Protein AF-A0A7R8CSS7-F1 (afdb_monomer)

Sequence (364 aa):
MDMNSLILLIFLCVLSGGEASLYGLFFGNIMSKLTLESSVNPKCGNQCRDKSVNFVDIGERSSNRRWLWDVTHLPAFYSIFTSEPNTNAHVDWPNFISQPNPKSLSYGSEDPLWTSSVIFESLVEFNDTNDDMKLNYSKCGMDESYCRTYSLYNCTWDRELLVNTTTHLTIQFINITVSAFIDDGYGYWLPHLAHSLSFSILMLVDSSSSEGSFSRRQTESLNDEHTPGIFETNELIFSGMNKTDSTRVFMSKGIAVTAMHKYFNLTSLYAIYGNRIDQFLARRYLVSFGAPNDGFYNKTQYNAWTFNLGHGEPIDGNLSRNVIIASTFLGIIVVISIMVSSSFCLYKRWKNRNTEPHFSYGQI

Mean predicted aligned error: 14.66 Å

Organism: Lepeophtheirus salmonis (NCBI:txid72036)

Nearest PDB structures (foldseek):
  8r8q-assembly1_B  TM=6.489E-01  e=5.501E-08  Mus musculus
  6nyq-assembly1_C  TM=6.107E-01  e=8.098E-08  Mus musculus
  4ui9-assembly1_A  TM=1.213E-01  e=9.850E+00  Homo sapiens

InterPro domains:
  IPR029382 Glycosylated lysosomal membrane protein [PF15065] (66-197)
  IPR029382 Glycosylated lysosomal membrane protein [PF15065] (244-350)
  IPR029382 Glycosylated lysosomal membrane protein [PTHR31981] (25-196)

Foldseek 3Di:
DDDDDDDPDDPPPPCPDDCPDPCVVPDVDPPVPWFKDKDFPPPCPPVCVPALWTWMWIFTAQAQWIWIFGLLFWGKIKTFGAPGHPQTKQALSVCQNVFQAAQRIDRPPDFTPDMDMDTDFWDKDADPPPLPQDDDPVCEPVDVNGMDIGTSRPDRWDKDWPDDDGAKTWMDTPQKIKMAGQDWAFDPDPQRHTDHQWMKIKGKFAPPPDPDDDDDDDDDDPPHPRGGPDPDDPDPDPDDDDDDDDFDKDKDDWDWDAQVLVRCSNDVVCSHQPSCCNVDTDTDIDIGTDGRPPCPCVVRSIDMDMDMDHDDDPDPPDDDPVVVVVVVVVVVVVVVVVVVVVVVVVVVVVVVVVPPDPPDDDDD

Secondary structure (DSSP, 8-state):
---------------------GGGGTS--------EEEEESTT-GGGGTTS---EEEEEETTSSEEEEEE-SSS-EEEEEE-SSTT---EE-THHHHSS--TTSEESSSSPPSEEEEEE--EEEEE--TTSS----TTTTTT-TTTEEEEEGGG----EEEEEE-SSEEEEEETTEEEEEE-SSEE-SSTT--EESSEEEEEEEEE---S-----------S--SS-TT--------SS------SS-EEEPPPEEPP-HHHHSTTSHHHHHHGGGGGGS--EE--EEE--TT--HHHHH-EEEEEEEEESSS-------HHHHHHHHHHHHHHHHHHHHHHHHHHHHHHHHHTTS--------

pLDDT: mean 71.33, std 20.88, range [22.41, 95.88]

Radius of gyration: 30.33 Å; Cα contacts (8 Å, |Δi|>4): 538; chains: 1; bounding box: 49×125×50 Å

Solvent-accessible surface area (backbone atoms only — not comparable to full-atom values): 22392 Å² total; per-residue (Å²): 139,84,89,86,79,85,78,86,81,80,80,86,75,82,82,75,86,74,93,81,59,78,55,70,81,75,50,76,73,81,68,73,77,71,32,56,47,77,39,70,52,68,89,45,67,77,80,44,70,90,46,61,67,39,39,38,44,34,34,38,63,85,30,36,51,33,39,40,42,34,37,53,28,36,43,33,40,30,49,38,30,40,78,52,61,66,60,60,82,45,64,42,54,85,42,35,75,81,55,29,35,62,61,21,29,40,44,66,95,54,75,54,76,42,75,49,74,54,72,49,64,59,53,75,51,66,64,66,86,78,55,72,73,72,85,58,70,92,46,48,85,78,34,75,86,48,20,46,74,48,64,35,53,80,48,82,49,57,77,47,81,79,42,84,50,53,48,39,39,28,39,33,35,73,56,35,37,38,34,42,36,62,51,78,51,58,42,96,55,80,73,26,53,75,42,51,53,23,32,40,41,37,42,48,47,71,72,72,91,58,99,68,81,85,80,87,81,88,84,89,58,98,59,64,92,71,44,63,88,66,90,74,82,88,70,91,66,97,72,89,87,83,88,91,82,75,82,40,74,46,70,51,82,64,41,75,57,75,64,39,49,79,80,39,41,62,28,72,68,18,7,50,53,23,72,58,47,54,78,53,95,45,63,52,65,53,78,37,78,55,54,72,86,61,60,53,50,82,75,66,44,48,49,74,51,64,52,75,53,69,66,81,78,80,82,75,89,63,76,54,70,66,56,52,50,50,51,51,54,52,50,52,53,52,54,50,54,50,52,52,50,54,50,50,53,50,50,53,53,53,50,51,67,74,64,62,76,84,82,76,83,76,86,135

Structure (mmCIF, N/CA/C/O backbone):
data_AF-A0A7R8CSS7-F1
#
_entry.id   AF-A0A7R8CSS7-F1
#
loop_
_atom_site.group_PDB
_atom_site.id
_atom_site.type_symbol
_atom_site.label_atom_id
_atom_site.label_alt_id
_atom_site.label_comp_id
_atom_site.label_asym_id
_atom_site.label_entity_id
_atom_site.label_seq_id
_atom_site.pdbx_PDB_ins_code
_atom_site.Cartn_x
_atom_site.Cartn_y
_atom_site.Cartn_z
_atom_site.occupancy
_atom_site.B_iso_or_equiv
_atom_site.auth_seq_id
_atom_site.auth_comp_id
_atom_site.auth_asym_id
_atom_site.auth_atom_id
_atom_site.pdbx_PDB_model_num
ATOM 1 N N . MET A 1 1 ? -22.828 79.516 -0.728 1.00 42.53 1 MET A N 1
ATOM 2 C CA . MET A 1 1 ? -22.856 78.095 -1.117 1.00 42.53 1 MET A CA 1
ATOM 3 C C . MET A 1 1 ? -21.573 77.825 -1.866 1.00 42.53 1 MET A C 1
ATOM 5 O O . MET A 1 1 ? -21.357 78.509 -2.848 1.00 42.53 1 MET A O 1
ATOM 9 N N . ASP A 1 2 ? -20.736 76.923 -1.362 1.00 33.94 2 ASP A N 1
ATOM 10 C CA . ASP A 1 2 ? -19.951 75.988 -2.176 1.00 33.94 2 ASP A CA 1
ATOM 11 C C . ASP A 1 2 ? -19.367 74.932 -1.233 1.00 33.94 2 ASP A C 1
ATOM 13 O O . ASP A 1 2 ? -18.808 75.251 -0.184 1.00 33.94 2 ASP A O 1
ATOM 17 N N . MET A 1 3 ? -19.612 73.661 -1.548 1.00 38.97 3 MET A N 1
ATOM 18 C CA . MET A 1 3 ? -19.489 72.548 -0.608 1.00 38.97 3 MET A CA 1
ATOM 19 C C . MET A 1 3 ? -18.330 71.639 -1.021 1.00 38.97 3 MET A C 1
ATOM 21 O O . MET A 1 3 ? -18.504 70.744 -1.841 1.00 38.97 3 MET A O 1
ATOM 25 N N . ASN A 1 4 ? -17.153 71.847 -0.428 1.00 36.62 4 ASN A N 1
ATOM 26 C CA . ASN A 1 4 ? -15.946 71.061 -0.712 1.00 36.62 4 ASN A CA 1
ATOM 27 C C . ASN A 1 4 ? -15.572 70.127 0.453 1.00 36.62 4 ASN A C 1
ATOM 29 O O . ASN A 1 4 ? -14.481 70.208 1.017 1.00 36.62 4 ASN A O 1
ATOM 33 N N . SER A 1 5 ? -16.481 69.215 0.805 1.00 36.91 5 SER A N 1
ATOM 34 C CA . SER A 1 5 ? -16.164 68.063 1.657 1.00 36.91 5 SER A CA 1
ATOM 35 C C . SER A 1 5 ? -15.541 66.948 0.817 1.00 36.91 5 SER A C 1
ATOM 37 O O . SER A 1 5 ? -16.219 66.355 -0.018 1.00 36.91 5 SER A O 1
ATOM 39 N N . LEU A 1 6 ? -14.276 66.608 1.074 1.00 33.16 6 LEU A N 1
ATOM 40 C CA . LEU A 1 6 ? -13.668 65.387 0.542 1.00 33.16 6 LEU A CA 1
ATOM 41 C C . LEU A 1 6 ? -13.849 64.247 1.556 1.00 33.16 6 LEU A C 1
ATOM 43 O O . LEU A 1 6 ? -13.017 64.054 2.441 1.00 33.16 6 LEU A O 1
ATOM 47 N N . ILE A 1 7 ? -14.953 63.506 1.444 1.00 39.94 7 ILE A N 1
ATOM 48 C CA . ILE A 1 7 ? -15.183 62.291 2.237 1.00 39.94 7 ILE A CA 1
ATOM 49 C C . ILE A 1 7 ? -14.433 61.136 1.567 1.00 39.94 7 ILE A C 1
ATOM 51 O O . ILE A 1 7 ? -14.833 60.661 0.506 1.00 39.94 7 ILE A O 1
ATOM 55 N N . LEU A 1 8 ? -13.348 60.672 2.191 1.00 34.06 8 LEU A N 1
ATOM 56 C CA . LEU A 1 8 ? -12.623 59.484 1.742 1.00 34.06 8 LEU A CA 1
ATOM 57 C C . LEU A 1 8 ? -13.307 58.217 2.283 1.00 34.06 8 LEU A C 1
ATOM 59 O O . LEU A 1 8 ? -12.936 57.686 3.328 1.00 34.06 8 LEU A O 1
ATOM 63 N N . LEU A 1 9 ? -14.324 57.742 1.565 1.00 32.56 9 LEU A N 1
ATOM 64 C CA . LEU A 1 9 ? -14.977 56.457 1.823 1.00 32.56 9 LEU A CA 1
ATOM 65 C C . LEU A 1 9 ? -14.091 55.307 1.318 1.00 32.56 9 LEU A C 1
ATOM 67 O O . LEU A 1 9 ? -14.138 54.938 0.146 1.00 32.56 9 LEU A O 1
ATOM 71 N N . ILE A 1 10 ? -13.280 54.731 2.208 1.00 38.28 10 ILE A N 1
ATOM 72 C CA . ILE A 1 10 ? -12.548 53.490 1.926 1.00 38.28 10 ILE A CA 1
ATOM 73 C C . ILE A 1 10 ? -13.489 52.313 2.192 1.00 38.28 10 ILE A C 1
ATOM 75 O O . ILE A 1 10 ? -13.617 51.844 3.323 1.00 38.28 10 ILE A O 1
ATOM 79 N N . PHE A 1 11 ? -14.133 51.812 1.138 1.00 34.84 11 PHE A N 1
ATOM 80 C CA . PHE A 1 11 ? -14.733 50.479 1.161 1.00 34.84 11 PHE A CA 1
ATOM 81 C C . PHE A 1 11 ? -13.614 49.429 1.162 1.00 34.84 11 PHE A C 1
ATOM 83 O O . PHE A 1 11 ? -13.161 48.985 0.109 1.00 34.84 11 PHE A O 1
ATOM 90 N N . LEU A 1 12 ? -13.191 48.985 2.348 1.00 36.88 12 LEU A N 1
ATOM 91 C CA . LEU A 1 12 ? -12.500 47.701 2.493 1.00 36.88 12 LEU A CA 1
ATOM 92 C C . LEU A 1 12 ? -13.533 46.571 2.409 1.00 36.88 12 LEU A C 1
ATOM 94 O O . LEU A 1 12 ? -13.888 45.939 3.399 1.00 36.88 12 LEU A O 1
ATOM 98 N N . CYS A 1 13 ? -14.035 46.343 1.197 1.00 32.41 13 CYS A N 1
ATOM 99 C CA . CYS A 1 13 ? -14.818 45.165 0.863 1.00 32.41 13 CYS A CA 1
ATOM 100 C C . CYS A 1 13 ? -13.966 44.244 -0.014 1.00 32.41 13 CYS A C 1
ATOM 102 O O . CYS A 1 13 ? -14.076 44.246 -1.237 1.00 32.41 13 CYS A O 1
ATOM 104 N N . VAL A 1 14 ? -13.104 43.455 0.632 1.00 36.41 14 VAL A N 1
ATOM 105 C CA . VAL A 1 14 ? -12.598 42.208 0.047 1.00 36.41 14 VAL A CA 1
ATOM 106 C C . VAL A 1 14 ? -13.405 41.075 0.667 1.00 36.41 14 VAL A C 1
ATOM 108 O O . VAL A 1 14 ? -12.972 40.397 1.592 1.00 36.41 14 VAL A O 1
ATOM 111 N N . LEU A 1 15 ? -14.628 40.913 0.162 1.00 37.94 15 LEU A N 1
ATOM 112 C CA . LEU A 1 15 ? -15.356 39.655 0.265 1.00 37.94 15 LEU A CA 1
ATOM 113 C C . LEU A 1 15 ? -14.881 38.747 -0.878 1.00 37.94 15 LEU A C 1
ATOM 115 O O . LEU A 1 15 ? -15.516 38.674 -1.926 1.00 37.94 15 LEU A O 1
ATOM 119 N N . SER A 1 16 ? -13.761 38.054 -0.677 1.00 35.91 16 SER A N 1
ATOM 120 C CA . SER A 1 16 ? -13.520 36.770 -1.343 1.00 35.91 16 SER A CA 1
ATOM 121 C C . SER A 1 16 ? -14.012 35.685 -0.388 1.00 35.91 16 SER A C 1
ATOM 123 O O . SER A 1 16 ? -13.469 35.546 0.706 1.00 35.91 16 SER A O 1
ATOM 125 N N . GLY A 1 17 ? -15.106 35.015 -0.755 1.00 32.28 17 GLY A N 1
ATOM 126 C CA . GLY A 1 17 ? -15.894 34.188 0.161 1.00 32.28 17 GLY A CA 1
ATOM 127 C C . GLY A 1 17 ? -15.158 32.975 0.740 1.00 32.28 17 GLY A C 1
ATOM 128 O O . GLY A 1 17 ? -14.264 32.414 0.115 1.00 32.28 17 GLY A O 1
ATOM 129 N N . GLY A 1 18 ? -15.597 32.570 1.932 1.00 29.56 18 GLY A N 1
ATOM 130 C CA . GLY A 1 18 ? -15.067 31.446 2.704 1.00 29.56 18 GLY A CA 1
ATOM 131 C C . GLY A 1 18 ? -15.130 31.776 4.194 1.00 29.56 18 GLY A C 1
ATOM 132 O O . GLY A 1 18 ? -14.422 32.666 4.657 1.00 29.56 18 GLY A O 1
ATOM 133 N N . GLU A 1 19 ? -15.997 31.099 4.952 1.00 35.31 19 GLU A N 1
ATOM 134 C CA . GLU A 1 19 ? -16.213 31.363 6.385 1.00 35.31 19 GLU A CA 1
ATOM 135 C C . GLU A 1 19 ? -15.057 30.857 7.276 1.00 35.31 19 GLU A C 1
ATOM 137 O O . GLU A 1 19 ? -15.230 30.006 8.146 1.00 35.31 19 GLU A O 1
ATOM 142 N N . ALA A 1 20 ? -13.858 31.418 7.116 1.00 34.91 20 ALA A N 1
ATOM 143 C CA . ALA A 1 20 ? -12.742 31.234 8.047 1.00 34.91 20 ALA A CA 1
ATOM 144 C C . ALA A 1 20 ? -12.854 32.247 9.202 1.00 34.91 20 ALA A C 1
ATOM 146 O O . ALA A 1 20 ? -12.135 33.244 9.278 1.00 34.91 20 ALA A O 1
ATOM 147 N N . SER A 1 21 ? -13.845 32.032 10.067 1.00 39.62 21 SER A N 1
ATOM 148 C CA . SER A 1 21 ? -14.226 32.992 11.107 1.00 39.62 21 SER A CA 1
ATOM 149 C C . SER A 1 21 ? -13.163 33.179 12.207 1.00 39.62 21 SER A C 1
ATOM 151 O O . SER A 1 21 ? -12.428 32.257 12.567 1.00 39.62 21 SER A O 1
ATOM 153 N N . LEU A 1 22 ? -13.139 34.372 12.825 1.00 37.59 22 LEU A N 1
ATOM 154 C C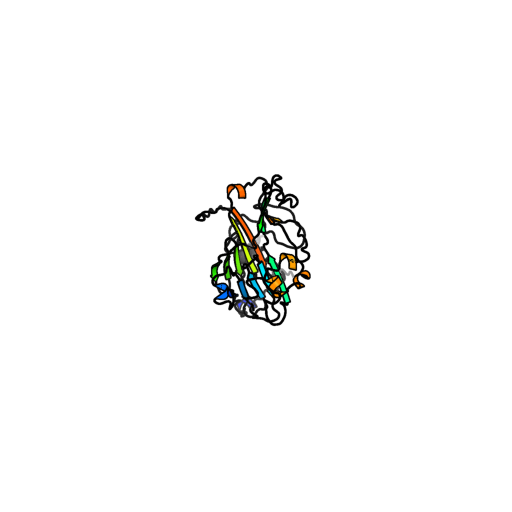A . LEU A 1 22 ? -12.244 34.723 13.947 1.00 37.59 22 LEU A CA 1
ATOM 155 C C . LEU A 1 22 ? -12.368 33.799 15.181 1.00 37.59 22 LEU A C 1
ATOM 157 O O . LEU A 1 22 ? -11.531 33.867 16.082 1.00 37.59 22 LEU A O 1
ATOM 161 N N . TYR A 1 23 ? -13.395 32.945 15.241 1.00 42.53 23 TYR A N 1
ATOM 162 C CA . TYR A 1 23 ? -13.654 32.033 16.357 1.00 42.53 23 TYR A CA 1
ATOM 163 C C . TYR A 1 23 ? -12.485 31.075 16.621 1.00 42.53 23 TYR A C 1
ATOM 165 O O . TYR A 1 23 ? -12.196 30.795 17.784 1.00 42.53 23 TYR A O 1
ATOM 173 N N . GLY A 1 24 ? -11.759 30.651 15.577 1.00 40.06 24 GLY A N 1
ATOM 174 C CA . GLY A 1 24 ? -10.622 29.728 15.702 1.00 40.06 24 GLY A CA 1
ATOM 175 C C . GLY A 1 24 ? -9.413 30.268 16.482 1.00 40.06 24 GLY A C 1
ATOM 176 O O . GLY A 1 24 ? -8.536 29.489 16.838 1.00 40.06 24 GLY A O 1
ATOM 177 N N . LEU A 1 25 ? -9.357 31.577 16.768 1.00 44.72 25 LEU A N 1
ATOM 178 C CA . LEU A 1 25 ? -8.290 32.196 17.571 1.00 44.72 25 LEU A CA 1
ATOM 179 C C . LEU A 1 25 ? -8.615 32.301 19.071 1.00 44.72 25 LEU A C 1
ATOM 181 O O . LEU A 1 25 ? -7.700 32.509 19.864 1.00 44.72 25 LEU A O 1
ATOM 185 N N . PHE A 1 26 ? -9.885 32.167 19.469 1.00 37.59 26 PHE A N 1
ATOM 186 C CA . PHE A 1 26 ? -10.323 32.354 20.864 1.00 37.59 26 PHE A CA 1
ATOM 187 C C . PHE A 1 26 ? -11.034 31.144 21.460 1.00 37.59 26 PHE A C 1
ATOM 189 O O . PHE A 1 26 ? -10.892 30.882 22.653 1.00 37.59 26 PHE A O 1
ATOM 196 N N . PHE A 1 27 ? -11.751 30.375 20.644 1.00 39.94 27 PHE A N 1
ATOM 197 C CA . PHE A 1 27 ? -12.234 29.061 21.028 1.00 39.94 27 PHE A CA 1
ATOM 198 C C . PHE A 1 27 ? -11.353 28.034 20.343 1.00 39.94 27 PHE A C 1
ATOM 200 O O . PHE A 1 27 ? -11.520 27.731 19.162 1.00 39.94 27 PHE A O 1
ATOM 207 N N . GLY A 1 28 ? -10.402 27.499 21.109 1.00 36.94 28 GLY A N 1
ATOM 208 C CA . GLY A 1 28 ? -9.725 26.275 20.725 1.00 36.94 28 GLY A CA 1
ATOM 209 C C . GLY A 1 28 ? -10.781 25.190 20.573 1.00 36.94 28 GLY A C 1
ATOM 210 O O . GLY A 1 28 ? -11.241 24.636 21.572 1.00 36.94 28 GLY A O 1
ATOM 211 N N . ASN A 1 29 ? -11.169 24.903 19.328 1.00 36.53 29 ASN A N 1
ATOM 212 C CA . ASN A 1 29 ? -11.850 23.662 19.013 1.00 36.53 29 ASN A CA 1
ATOM 213 C C . ASN A 1 29 ? -11.001 22.556 19.625 1.00 36.53 29 ASN A C 1
ATOM 215 O O . ASN A 1 29 ? -9.818 22.423 19.296 1.00 36.53 29 ASN A O 1
ATOM 219 N N . ILE A 1 30 ? -11.602 21.774 20.519 1.00 43.09 30 ILE A N 1
ATOM 220 C CA . ILE A 1 30 ? -11.008 20.527 20.977 1.00 43.09 30 ILE A CA 1
ATOM 221 C C . ILE A 1 30 ? -11.113 19.577 19.783 1.00 43.09 30 ILE A C 1
ATOM 223 O O . ILE A 1 30 ? -12.000 18.729 19.720 1.00 43.09 30 ILE A O 1
ATOM 227 N N . MET A 1 31 ? -10.215 19.755 18.807 1.00 42.09 31 MET A N 1
ATOM 228 C CA . MET A 1 31 ? -9.827 18.689 17.901 1.00 42.09 31 MET A CA 1
ATOM 229 C C . MET A 1 31 ? -9.410 17.551 18.818 1.00 42.09 31 MET A C 1
ATOM 231 O O . MET A 1 31 ? -8.376 17.626 19.486 1.00 42.09 31 MET A O 1
ATOM 235 N N . SER A 1 32 ? -10.259 16.530 18.907 1.00 49.88 32 SER A N 1
ATOM 236 C CA . SER A 1 32 ? -9.901 15.269 19.534 1.00 49.88 32 SER A CA 1
ATOM 237 C C . SER A 1 32 ? -8.596 14.835 18.890 1.00 49.88 32 SER A C 1
ATOM 239 O O . SER A 1 32 ? -8.578 14.605 17.681 1.00 49.88 32 SER A O 1
ATOM 241 N N . LYS A 1 33 ? -7.506 14.822 19.667 1.00 59.91 33 LYS A N 1
ATOM 242 C CA . LYS A 1 33 ? -6.164 14.583 19.137 1.00 59.91 33 LYS A CA 1
ATOM 243 C C . LYS A 1 33 ? -6.170 13.244 18.406 1.00 59.91 33 LYS A C 1
ATOM 245 O O . LYS A 1 33 ? -6.208 12.194 19.053 1.00 59.91 33 LYS A O 1
ATOM 250 N N . LEU A 1 34 ? -6.169 13.310 17.074 1.00 72.94 34 LEU A N 1
ATOM 251 C CA . LEU A 1 34 ? -6.164 12.140 16.211 1.00 72.94 34 LEU A CA 1
ATOM 252 C C . LEU A 1 34 ? -4.988 11.264 16.651 1.00 72.94 34 LEU A C 1
ATOM 254 O O . LEU A 1 34 ? -3.894 11.766 16.924 1.00 72.94 34 LEU A O 1
ATOM 258 N N . THR A 1 35 ? -5.254 9.975 16.835 1.00 84.38 35 THR A N 1
ATOM 259 C CA . THR A 1 35 ? -4.285 9.032 17.393 1.00 84.38 35 THR A CA 1
ATOM 260 C C . THR A 1 35 ? -4.354 7.731 16.609 1.00 84.38 35 THR A C 1
ATOM 262 O O . THR A 1 35 ? -5.427 7.136 16.509 1.00 84.38 35 THR A O 1
ATOM 265 N N . LEU A 1 36 ? -3.218 7.293 16.073 1.00 88.38 36 LEU A N 1
ATOM 266 C CA . LEU A 1 36 ? -3.041 5.966 15.501 1.00 88.38 36 LEU A CA 1
ATOM 267 C C . LEU A 1 36 ? -2.908 4.921 16.606 1.00 88.38 36 LEU A C 1
ATOM 269 O O . LEU A 1 36 ? -2.178 5.101 17.582 1.00 88.38 36 LEU A O 1
ATOM 273 N N . GLU A 1 37 ? -3.578 3.795 16.405 1.00 90.62 37 GLU A N 1
ATOM 274 C CA . GLU A 1 37 ? -3.411 2.571 17.174 1.00 90.62 37 GLU A CA 1
ATOM 275 C C . GLU A 1 37 ? -3.014 1.456 16.207 1.00 90.62 37 GLU A C 1
ATOM 277 O O . GLU A 1 37 ? -3.717 1.195 15.236 1.00 90.62 37 GLU A O 1
ATOM 282 N N . SER A 1 38 ? -1.885 0.792 16.450 1.00 91.69 38 SER A N 1
ATOM 283 C CA . SER A 1 38 ? -1.377 -0.267 15.570 1.00 91.69 38 SER A CA 1
ATOM 284 C C . SER A 1 38 ? -1.219 -1.591 16.306 1.00 91.69 38 SER A C 1
ATOM 286 O O . SER A 1 38 ? -0.731 -1.620 17.439 1.00 91.69 38 SER A O 1
ATOM 288 N N . SER A 1 39 ? -1.545 -2.697 15.642 1.00 91.69 39 SER A N 1
ATOM 289 C CA . SER A 1 39 ? -1.336 -4.052 16.143 1.00 91.69 39 SER A CA 1
ATOM 290 C C . SER A 1 39 ? -0.635 -4.918 15.101 1.00 91.69 39 SER A C 1
ATOM 292 O O . SER A 1 39 ? -1.141 -5.129 14.000 1.00 91.69 39 SER A O 1
ATOM 294 N N . VAL A 1 40 ? 0.538 -5.436 15.466 1.00 91.19 40 VAL A N 1
ATOM 295 C CA . VAL A 1 40 ? 1.333 -6.348 14.635 1.00 91.19 40 VAL A CA 1
ATOM 296 C C . VAL A 1 40 ? 0.999 -7.787 15.027 1.00 91.19 40 VAL A C 1
ATOM 298 O O . VAL A 1 40 ? 1.094 -8.139 16.203 1.00 91.19 40 VAL A O 1
ATOM 301 N N . ASN A 1 41 ? 0.618 -8.615 14.051 1.00 91.44 41 ASN A N 1
ATOM 302 C CA . ASN A 1 41 ? 0.216 -10.018 14.218 1.00 91.44 41 ASN A CA 1
ATOM 303 C C . ASN A 1 41 ? -0.748 -10.229 15.423 1.00 91.44 41 ASN A C 1
ATOM 305 O O . ASN A 1 41 ? -0.458 -11.033 16.322 1.00 91.44 41 ASN A O 1
ATOM 309 N N . PRO A 1 42 ? -1.881 -9.488 15.489 1.00 91.19 42 PRO A N 1
ATOM 310 C CA . PRO A 1 42 ? -2.745 -9.391 16.667 1.00 91.19 42 PRO A CA 1
ATOM 311 C C . PRO A 1 42 ? -3.160 -10.756 17.228 1.00 91.19 42 PRO A C 1
ATOM 313 O O . PRO A 1 42 ? -3.875 -11.527 16.594 1.00 91.19 42 PRO A O 1
ATOM 316 N N . LYS A 1 43 ? -2.748 -11.036 18.472 1.00 89.50 43 LYS A N 1
ATOM 317 C CA . LYS A 1 43 ? -3.056 -12.273 19.221 1.00 89.50 43 LYS A CA 1
ATOM 318 C C . LYS A 1 43 ? -2.526 -13.582 18.596 1.00 89.50 43 LYS A C 1
ATOM 320 O O . LYS A 1 43 ? -2.930 -14.649 19.047 1.00 89.50 43 LYS A O 1
ATOM 325 N N . CYS A 1 44 ? -1.595 -13.540 17.637 1.00 89.12 44 CYS A N 1
ATOM 326 C CA . CYS A 1 44 ? -1.058 -14.760 17.009 1.00 89.12 44 CYS A CA 1
ATOM 327 C C . CYS A 1 44 ? -0.231 -15.646 17.966 1.00 89.12 44 CYS A C 1
ATOM 329 O O . CYS A 1 44 ? -0.201 -16.875 17.850 1.00 89.12 44 CYS A O 1
ATOM 331 N N . GLY A 1 45 ? 0.453 -15.027 18.935 1.00 85.31 45 GLY A N 1
ATOM 332 C CA . GLY A 1 45 ? 1.308 -15.735 19.889 1.00 85.31 45 GLY A CA 1
ATOM 333 C C . GLY A 1 45 ? 2.403 -16.554 19.195 1.00 85.31 45 GLY A C 1
ATOM 334 O O . GLY A 1 45 ? 3.002 -16.114 18.216 1.00 85.31 45 GLY A O 1
ATOM 335 N N . ASN A 1 46 ? 2.653 -17.770 19.688 1.00 84.00 46 ASN A N 1
ATOM 336 C CA . ASN A 1 46 ? 3.714 -18.635 19.159 1.00 84.00 46 ASN A CA 1
ATOM 337 C C . ASN A 1 46 ? 3.474 -19.109 17.709 1.00 84.00 46 ASN A C 1
ATOM 339 O O . ASN A 1 46 ? 4.421 -19.542 17.065 1.00 84.00 46 ASN A O 1
ATOM 343 N N . GLN A 1 47 ? 2.251 -19.020 17.169 1.00 82.00 47 GLN A N 1
ATOM 344 C CA . GLN A 1 47 ? 1.933 -19.538 15.826 1.00 82.00 47 GLN A CA 1
ATOM 345 C C . GLN A 1 47 ? 2.609 -18.750 14.688 1.00 82.00 47 GLN A C 1
ATOM 347 O O . GLN A 1 47 ? 2.809 -19.295 13.602 1.00 82.00 47 GLN A O 1
ATOM 352 N N . CYS A 1 48 ? 2.985 -17.494 14.953 1.00 82.50 48 CYS A N 1
ATOM 353 C CA . CYS A 1 48 ? 3.720 -16.620 14.036 1.00 82.50 48 CYS A CA 1
ATOM 354 C C . CYS A 1 48 ? 5.228 -16.554 14.336 1.00 82.50 48 CYS A C 1
ATOM 356 O O . CYS A 1 48 ? 5.924 -15.770 13.703 1.00 82.50 48 CYS A O 1
ATOM 358 N N . ARG A 1 49 ? 5.743 -17.300 15.326 1.00 74.06 49 ARG A N 1
ATOM 359 C CA . ARG A 1 49 ? 7.117 -17.102 15.826 1.00 74.06 49 ARG A CA 1
ATOM 360 C C . ARG A 1 49 ? 8.193 -17.575 14.847 1.00 74.06 49 ARG A C 1
ATOM 362 O O . ARG A 1 49 ? 9.224 -16.927 14.737 1.00 74.06 49 ARG A O 1
ATOM 369 N N . ASP A 1 50 ? 7.891 -18.650 14.122 1.00 64.69 50 ASP A N 1
ATOM 370 C CA . ASP A 1 50 ? 8.796 -19.327 13.185 1.00 64.69 50 ASP A CA 1
ATOM 371 C C . ASP A 1 50 ? 8.258 -19.274 11.738 1.00 64.69 50 ASP A C 1
ATOM 373 O O . ASP A 1 50 ? 8.498 -20.169 10.928 1.00 64.69 50 ASP A O 1
ATOM 377 N N . LYS A 1 51 ? 7.445 -18.257 11.420 1.00 71.00 51 LYS A N 1
ATOM 378 C CA . LYS A 1 51 ? 6.803 -18.071 10.110 1.00 71.00 51 LYS A CA 1
ATOM 379 C C . LYS A 1 51 ? 6.922 -16.618 9.660 1.00 71.00 51 LYS A C 1
ATOM 381 O O . LYS A 1 51 ? 6.806 -15.715 10.483 1.00 71.00 51 LYS A O 1
ATOM 386 N N . SER A 1 52 ? 7.050 -16.391 8.353 1.00 76.25 52 SER A N 1
ATOM 387 C CA . SER A 1 52 ? 7.143 -15.069 7.709 1.00 76.25 52 SER A CA 1
ATOM 388 C C . SER A 1 52 ? 5.806 -14.301 7.683 1.00 76.25 52 SER A C 1
ATOM 390 O O . SER A 1 52 ? 5.372 -13.812 6.642 1.00 76.25 52 SER A O 1
ATOM 392 N N . VAL A 1 53 ? 5.119 -14.224 8.828 1.00 86.88 53 VAL A N 1
ATOM 393 C CA . VAL A 1 53 ? 3.813 -13.565 8.969 1.00 86.88 53 VAL A CA 1
ATOM 394 C C . VAL A 1 53 ? 4.004 -12.085 9.262 1.00 86.88 53 VAL A C 1
ATOM 396 O O . VAL A 1 53 ? 4.595 -11.692 10.277 1.00 86.88 53 VAL A O 1
ATOM 399 N N . ASN A 1 54 ? 3.461 -11.265 8.371 1.00 89.50 54 ASN A N 1
ATOM 400 C CA . ASN A 1 54 ? 3.671 -9.830 8.346 1.00 89.50 54 ASN A CA 1
ATOM 401 C C . ASN A 1 54 ? 2.343 -9.120 8.139 1.00 89.50 54 ASN A C 1
ATOM 403 O O . ASN A 1 54 ? 2.024 -8.677 7.040 1.00 89.50 54 ASN A O 1
ATOM 407 N N . PHE A 1 55 ? 1.587 -9.031 9.227 1.00 92.81 55 PHE A N 1
ATOM 408 C CA . PHE A 1 55 ? 0.259 -8.446 9.268 1.00 92.81 55 PHE A CA 1
ATOM 409 C C . PHE A 1 55 ? 0.251 -7.280 10.259 1.00 92.81 55 PHE A C 1
ATOM 411 O O . PHE A 1 55 ? 0.605 -7.446 11.432 1.00 92.81 55 PHE A O 1
ATOM 418 N N . VAL A 1 56 ? -0.165 -6.102 9.803 1.00 94.12 56 VAL A N 1
ATOM 419 C CA . VAL A 1 56 ? -0.246 -4.880 10.611 1.00 94.12 56 VAL A CA 1
ATOM 420 C C . VAL A 1 56 ? -1.620 -4.248 10.417 1.00 94.12 56 VAL A C 1
ATOM 422 O O . VAL A 1 56 ? -1.906 -3.685 9.363 1.00 94.12 56 VAL A O 1
ATOM 425 N N . ASP A 1 57 ? -2.466 -4.337 11.442 1.00 94.50 57 ASP A N 1
ATOM 426 C CA . ASP A 1 57 ? -3.753 -3.637 11.504 1.00 94.50 57 ASP A CA 1
ATOM 427 C C . ASP A 1 57 ? -3.548 -2.286 12.194 1.00 94.50 57 ASP A C 1
ATOM 429 O O . ASP A 1 57 ? -2.980 -2.218 13.287 1.00 94.50 57 ASP A O 1
ATOM 433 N N . ILE A 1 58 ? -3.984 -1.213 11.546 1.00 92.69 58 ILE A N 1
ATOM 434 C CA . ILE A 1 58 ? -3.782 0.173 11.965 1.00 92.69 58 ILE A CA 1
ATOM 435 C C . ILE A 1 58 ? -5.158 0.833 12.003 1.00 92.69 58 ILE A C 1
ATOM 437 O O . ILE A 1 58 ? -5.851 0.876 10.993 1.00 92.69 58 ILE A O 1
ATOM 441 N N . GLY A 1 59 ? -5.569 1.354 13.150 1.00 90.44 59 GLY A N 1
ATOM 442 C CA . GLY A 1 59 ? -6.822 2.083 13.318 1.00 90.44 59 GLY A CA 1
ATOM 443 C C . GLY A 1 59 ? -6.584 3.530 13.719 1.00 90.44 59 GLY A C 1
ATOM 444 O O . GLY A 1 59 ? -5.639 3.846 14.440 1.00 90.44 59 GLY A O 1
ATOM 445 N N . GLU A 1 60 ? -7.479 4.412 13.296 1.00 88.81 60 GLU A N 1
ATOM 446 C CA . GLU A 1 60 ? -7.626 5.727 13.909 1.00 88.81 60 GLU A CA 1
ATOM 447 C C . GLU A 1 60 ? -8.549 5.607 15.135 1.00 88.81 60 GLU A C 1
ATOM 449 O O . GLU A 1 60 ? -9.668 5.090 15.058 1.00 88.81 60 GLU A O 1
ATOM 454 N N . ARG A 1 61 ? -8.085 6.083 16.291 1.00 86.88 61 ARG A N 1
ATOM 455 C CA . ARG A 1 61 ? -8.831 6.015 17.552 1.00 86.88 61 ARG A CA 1
ATOM 456 C C . ARG A 1 61 ? -10.141 6.806 17.476 1.00 86.88 61 ARG A C 1
ATOM 458 O O . ARG A 1 61 ? -10.162 7.949 17.031 1.00 86.88 61 ARG A O 1
ATOM 465 N N . SER A 1 62 ? -11.222 6.214 17.982 1.00 86.31 62 SER A N 1
ATOM 466 C CA . SER A 1 62 ? -12.597 6.741 17.935 1.00 86.31 62 SER A CA 1
ATOM 467 C C . SER A 1 62 ? -13.182 6.912 16.526 1.00 86.31 62 SER A C 1
ATOM 469 O O . SER A 1 62 ? -14.226 7.541 16.374 1.00 86.31 62 SER A O 1
ATOM 471 N N . SER A 1 63 ? -12.552 6.316 15.514 1.00 87.06 63 SER A N 1
ATOM 472 C CA . SER A 1 63 ? -12.971 6.343 14.113 1.00 87.06 63 SER A CA 1
ATOM 473 C C . SER A 1 63 ? -13.331 4.936 13.628 1.00 87.06 63 SER A C 1
ATOM 475 O O . SER A 1 63 ? -13.061 3.933 14.297 1.00 87.06 63 SER A O 1
ATOM 477 N N . ASN A 1 64 ? -13.962 4.863 12.458 1.00 89.12 64 ASN A N 1
ATOM 478 C CA . ASN A 1 64 ? -14.180 3.628 11.707 1.00 89.12 64 ASN A CA 1
ATOM 479 C C . ASN A 1 64 ? -13.159 3.432 10.569 1.00 89.12 64 ASN A C 1
ATOM 481 O O . ASN A 1 64 ? -13.231 2.442 9.842 1.00 89.12 64 ASN A O 1
ATOM 485 N N . ARG A 1 65 ? -12.209 4.363 10.404 1.00 87.69 65 ARG A N 1
ATOM 486 C CA . ARG A 1 65 ? -11.120 4.263 9.426 1.00 87.69 65 ARG A CA 1
ATOM 487 C C . ARG A 1 65 ? -9.995 3.380 9.942 1.00 87.69 65 ARG A C 1
ATOM 489 O O . ARG A 1 65 ? -9.495 3.563 11.056 1.00 87.69 65 ARG A O 1
ATOM 496 N N . ARG A 1 66 ? -9.573 2.447 9.093 1.00 89.88 66 ARG A N 1
ATOM 497 C CA . ARG A 1 66 ? -8.431 1.566 9.324 1.00 89.88 66 ARG A CA 1
ATOM 498 C C . ARG A 1 66 ? -7.601 1.398 8.067 1.00 89.88 66 ARG A C 1
ATOM 500 O O . ARG A 1 66 ? -8.097 1.583 6.955 1.00 89.88 66 ARG A O 1
ATOM 507 N N . TRP A 1 67 ? -6.363 0.978 8.267 1.00 91.31 67 TRP A N 1
ATOM 508 C CA . TRP A 1 67 ? -5.462 0.475 7.248 1.00 91.31 67 TRP A CA 1
ATOM 509 C C . TRP A 1 67 ? -4.983 -0.913 7.643 1.00 91.31 67 TRP A C 1
ATOM 511 O O . TRP A 1 67 ? -4.713 -1.178 8.813 1.00 91.31 67 TRP A O 1
ATOM 521 N N . LEU A 1 68 ? -4.855 -1.790 6.658 1.00 93.31 68 LEU A N 1
ATOM 522 C CA . LEU A 1 68 ? -4.227 -3.092 6.833 1.00 93.31 68 LEU A CA 1
ATOM 523 C C . LEU A 1 68 ? -3.033 -3.179 5.892 1.00 93.31 68 LEU A C 1
ATOM 525 O O . LEU A 1 68 ? -3.165 -2.918 4.696 1.00 93.31 68 LEU A O 1
ATOM 529 N N . TRP A 1 69 ? -1.875 -3.546 6.429 1.00 93.81 69 TRP A N 1
ATOM 530 C CA . TRP A 1 69 ? -0.691 -3.900 5.655 1.00 93.81 69 TRP A CA 1
ATOM 531 C C . TRP A 1 69 ? -0.411 -5.384 5.873 1.00 93.81 69 TRP A C 1
ATOM 533 O O . TRP A 1 69 ? -0.095 -5.803 6.987 1.00 93.81 69 TRP A O 1
ATOM 543 N N . ASP A 1 70 ? -0.559 -6.176 4.818 1.00 92.62 70 ASP A N 1
ATOM 544 C CA . ASP A 1 70 ? -0.343 -7.619 4.837 1.00 92.62 70 ASP A CA 1
ATOM 545 C C . ASP A 1 70 ? 0.641 -7.988 3.729 1.00 92.62 70 ASP A C 1
ATOM 547 O O . ASP A 1 70 ? 0.342 -7.840 2.547 1.00 92.62 70 ASP A O 1
ATOM 551 N N . VAL A 1 71 ? 1.824 -8.459 4.116 1.00 91.06 71 VAL A N 1
ATOM 552 C CA . VAL A 1 71 ? 2.826 -9.017 3.194 1.00 91.06 71 VAL A CA 1
ATOM 553 C C . VAL A 1 71 ? 3.134 -10.483 3.537 1.00 91.06 71 VAL A C 1
ATOM 555 O O . VAL A 1 71 ? 4.204 -10.997 3.243 1.00 91.06 71 VAL A O 1
ATOM 558 N N . THR A 1 72 ? 2.195 -11.182 4.187 1.00 88.88 72 THR A N 1
ATOM 559 C CA . THR A 1 72 ? 2.345 -12.601 4.577 1.00 88.88 72 THR A CA 1
ATOM 560 C C . THR A 1 72 ? 2.450 -13.537 3.366 1.00 88.88 72 THR A C 1
ATOM 562 O O . THR A 1 72 ? 3.108 -14.574 3.442 1.00 88.88 72 THR A O 1
ATOM 565 N N . HIS A 1 73 ? 1.817 -13.158 2.253 1.00 87.12 73 HIS A N 1
ATOM 566 C CA . HIS A 1 73 ? 1.877 -13.854 0.966 1.00 87.12 73 HIS A CA 1
ATOM 567 C C . HIS A 1 73 ? 2.188 -12.846 -0.155 1.00 87.12 73 HIS A C 1
ATOM 569 O O . HIS A 1 73 ? 3.346 -12.552 -0.429 1.00 87.12 73 HIS A O 1
ATOM 575 N N . LEU A 1 74 ? 1.157 -12.262 -0.775 1.00 89.06 74 LEU A N 1
ATOM 576 C CA . LEU A 1 74 ? 1.305 -11.127 -1.690 1.00 89.06 74 LEU A CA 1
ATOM 577 C C . LEU A 1 74 ? 1.313 -9.812 -0.900 1.00 89.06 74 LEU A C 1
ATOM 579 O O . LEU A 1 74 ? 0.415 -9.636 -0.075 1.00 89.06 74 LEU A O 1
ATOM 583 N N . PRO A 1 75 ? 2.230 -8.865 -1.179 1.00 90.44 75 PRO A N 1
ATOM 584 C CA . PRO A 1 75 ? 2.183 -7.540 -0.576 1.00 90.44 75 PRO A CA 1
ATOM 585 C C . PRO A 1 75 ? 0.902 -6.800 -0.957 1.00 90.44 75 PRO A C 1
ATOM 587 O O . PRO A 1 75 ? 0.680 -6.460 -2.123 1.00 90.44 75 PRO A O 1
ATOM 590 N N . ALA A 1 76 ? 0.053 -6.566 0.036 1.00 91.38 76 ALA A N 1
ATOM 591 C CA . ALA A 1 76 ? -1.267 -5.996 -0.130 1.00 91.38 76 ALA A CA 1
ATOM 592 C C . ALA A 1 76 ? -1.564 -4.971 0.969 1.00 91.38 76 ALA A C 1
ATOM 594 O O . ALA A 1 76 ? -1.409 -5.229 2.165 1.00 91.38 76 ALA A O 1
ATOM 595 N N . PHE A 1 77 ? -2.025 -3.799 0.545 1.00 91.50 77 PHE A N 1
ATOM 596 C CA . PHE A 1 77 ? -2.247 -2.651 1.412 1.00 91.50 77 PHE A CA 1
ATOM 597 C C . PHE A 1 77 ? -3.662 -2.117 1.204 1.00 91.50 77 PHE A C 1
ATOM 599 O O . PHE A 1 77 ? -4.056 -1.819 0.074 1.00 91.50 77 PHE A O 1
ATOM 606 N N . TYR A 1 78 ? -4.431 -2.017 2.286 1.00 90.81 78 TYR A N 1
ATOM 607 C CA . TYR A 1 78 ? -5.880 -1.824 2.250 1.00 90.81 78 TYR A CA 1
ATOM 608 C C . TYR A 1 78 ? -6.297 -0.551 2.979 1.00 90.81 78 TYR A C 1
ATOM 610 O O . TYR A 1 78 ? -5.862 -0.350 4.111 1.00 90.81 78 TYR A O 1
ATOM 618 N N . SER A 1 79 ? -7.161 0.259 2.354 1.00 88.06 79 SER A N 1
ATOM 619 C CA . SER A 1 79 ? -8.142 1.153 2.997 1.00 88.06 79 SER A CA 1
ATOM 620 C C . SER A 1 79 ? -9.373 0.366 3.469 1.00 88.06 79 SER A C 1
ATOM 622 O O . SER A 1 79 ? -9.986 -0.289 2.628 1.00 88.06 79 SER A O 1
ATOM 624 N N . ILE A 1 80 ? -9.761 0.404 4.749 1.00 89.75 80 ILE A N 1
ATOM 625 C CA . ILE A 1 80 ? -10.943 -0.289 5.286 1.00 89.75 80 ILE A CA 1
ATOM 626 C C . ILE A 1 80 ? -11.777 0.687 6.129 1.00 89.75 80 ILE A C 1
ATOM 628 O O . ILE A 1 80 ? -11.250 1.354 7.020 1.00 89.75 80 ILE A O 1
ATOM 632 N N . PHE A 1 81 ? -13.088 0.737 5.878 1.00 90.25 81 PHE A N 1
ATOM 633 C CA . PHE A 1 81 ? -14.070 1.424 6.724 1.00 90.25 81 PHE A CA 1
ATOM 634 C C . PHE A 1 81 ? -14.973 0.400 7.411 1.00 90.25 81 PHE A C 1
ATOM 636 O O . PHE A 1 81 ? -15.738 -0.311 6.755 1.00 90.25 81 PHE A O 1
ATOM 643 N N . THR A 1 82 ? -14.903 0.326 8.736 1.00 92.81 82 THR A N 1
ATOM 644 C CA . THR A 1 82 ? -15.722 -0.583 9.547 1.00 92.81 82 THR A CA 1
ATOM 645 C C . THR A 1 82 ? -17.141 -0.038 9.752 1.00 92.81 82 THR A C 1
ATOM 647 O O . THR A 1 82 ? -17.396 1.161 9.603 1.00 92.81 82 THR A O 1
ATOM 650 N N . SER A 1 83 ? -18.090 -0.921 10.073 1.00 92.31 83 SER A N 1
ATOM 651 C CA . SER A 1 83 ? -19.471 -0.538 10.407 1.00 92.31 83 SER A CA 1
ATOM 652 C C . SER A 1 83 ? -19.573 0.153 11.771 1.00 92.31 83 SER A C 1
ATOM 654 O O . SER A 1 83 ? -20.326 1.113 11.914 1.00 92.31 83 SER A O 1
ATOM 656 N N . GLU A 1 84 ? -18.756 -0.263 12.742 1.00 91.44 84 GLU A N 1
ATOM 657 C CA . GLU A 1 84 ? -18.645 0.359 14.067 1.00 91.44 84 GLU A CA 1
ATOM 658 C C . GLU A 1 84 ? -17.253 0.991 14.288 1.00 91.44 84 GLU A C 1
ATOM 660 O O . GLU A 1 84 ? -16.259 0.514 13.731 1.00 91.44 84 GLU A O 1
ATOM 665 N N . PRO A 1 85 ? -17.135 2.077 15.078 1.00 90.19 85 PRO A N 1
ATOM 666 C CA . PRO A 1 85 ? -15.847 2.683 15.410 1.00 90.19 85 PRO A CA 1
ATOM 667 C C . PRO A 1 85 ? -15.057 1.844 16.428 1.00 90.19 85 PRO A C 1
ATOM 669 O O . PRO A 1 85 ? -15.630 1.155 17.268 1.00 90.19 85 PRO A O 1
ATOM 672 N N . ASN A 1 86 ? -13.724 1.959 16.414 1.00 88.06 86 ASN A N 1
ATOM 673 C CA . ASN A 1 86 ? -12.789 1.175 17.248 1.00 88.06 86 ASN A CA 1
ATOM 674 C C . ASN A 1 86 ? -12.818 -0.357 17.030 1.00 88.06 86 ASN A C 1
ATOM 676 O O . ASN A 1 86 ? -12.230 -1.106 17.815 1.00 88.06 86 ASN A O 1
ATOM 680 N N . THR A 1 87 ? -13.455 -0.851 15.968 1.00 92.19 87 THR A N 1
ATOM 681 C CA . THR A 1 87 ? -13.478 -2.283 15.640 1.00 92.19 87 THR A CA 1
ATOM 682 C C . THR A 1 87 ? -12.114 -2.746 15.129 1.00 92.19 87 THR A C 1
ATOM 684 O O . THR A 1 87 ? -11.693 -2.364 14.044 1.00 92.19 87 THR A O 1
ATOM 687 N N . ASN A 1 88 ? -11.410 -3.570 15.906 1.00 92.50 88 ASN A N 1
ATOM 688 C CA . ASN A 1 88 ? -10.084 -4.094 15.551 1.00 92.50 88 ASN A CA 1
ATOM 689 C C . ASN A 1 88 ? -10.165 -5.374 14.702 1.00 92.50 88 ASN A C 1
ATOM 691 O O . ASN A 1 88 ? -11.157 -6.103 14.782 1.00 92.50 88 ASN A O 1
ATOM 695 N N . ALA A 1 89 ? -9.102 -5.684 13.952 1.00 94.69 89 ALA A N 1
ATOM 696 C CA . ALA A 1 89 ? -9.019 -6.925 13.184 1.00 94.69 89 ALA A CA 1
ATOM 697 C C . ALA A 1 89 ? -9.112 -8.170 14.084 1.00 94.69 89 ALA A C 1
ATOM 699 O O . ALA A 1 89 ? -8.395 -8.307 15.083 1.00 94.69 89 ALA A O 1
ATOM 700 N N . HIS A 1 90 ? -9.960 -9.119 13.692 1.00 95.00 90 HIS A N 1
ATOM 701 C CA . HIS A 1 90 ? -10.010 -10.461 14.258 1.00 95.00 90 HIS A CA 1
ATOM 702 C C . HIS A 1 90 ? -9.545 -11.479 13.213 1.00 95.00 90 HIS A C 1
ATOM 704 O O . HIS A 1 90 ? -10.151 -11.595 12.147 1.00 95.00 90 HIS A O 1
ATOM 710 N N . VAL A 1 91 ? -8.460 -12.193 13.534 1.00 94.81 91 VAL A N 1
ATOM 711 C CA . VAL A 1 91 ? -7.779 -13.135 12.636 1.00 94.81 91 VAL A CA 1
ATOM 712 C C . VAL A 1 91 ? -7.796 -14.542 13.232 1.00 94.81 91 VAL A C 1
ATOM 714 O O . VAL A 1 91 ? -7.341 -14.752 14.360 1.00 94.81 91 VAL A O 1
ATOM 717 N N . ASP A 1 92 ? -8.278 -15.509 12.458 1.00 93.88 92 ASP A N 1
ATOM 718 C CA . ASP A 1 92 ? -8.181 -16.942 12.737 1.00 93.88 92 ASP A CA 1
ATOM 719 C C . ASP A 1 92 ? -6.864 -17.484 12.160 1.00 93.88 92 ASP A C 1
ATOM 721 O O . ASP A 1 92 ? -6.808 -18.022 11.054 1.00 93.88 92 ASP A O 1
ATOM 725 N N . TRP A 1 93 ? -5.770 -17.279 12.900 1.00 92.69 93 TRP A N 1
ATOM 726 C CA . TRP A 1 93 ? -4.397 -17.544 12.447 1.00 92.69 93 TRP A CA 1
ATOM 727 C C . TRP A 1 93 ? -4.155 -18.935 11.822 1.00 92.69 93 TRP A C 1
ATOM 729 O O . TRP A 1 93 ? -3.524 -18.982 10.760 1.00 92.69 93 TRP A O 1
ATOM 739 N N . PRO A 1 94 ? -4.660 -20.061 12.374 1.00 90.19 94 PRO A N 1
ATOM 740 C CA . PRO A 1 94 ? -4.566 -21.374 11.728 1.00 90.19 94 PRO A CA 1
ATOM 741 C C . PRO A 1 94 ? -5.168 -21.429 10.316 1.00 90.19 94 PRO A C 1
ATOM 743 O O . PRO A 1 94 ? -4.592 -22.073 9.440 1.00 90.19 94 PRO A O 1
ATOM 746 N N . ASN A 1 95 ? -6.290 -20.734 10.099 1.00 91.25 95 ASN A N 1
ATOM 747 C CA . ASN A 1 95 ? -7.027 -20.639 8.833 1.00 91.25 95 ASN A CA 1
ATOM 748 C C . ASN A 1 95 ? -6.646 -19.402 7.993 1.00 91.25 95 ASN A C 1
ATOM 750 O O . ASN A 1 95 ? -7.307 -19.096 6.999 1.00 91.25 95 ASN A O 1
ATOM 754 N N . PHE A 1 96 ? -5.606 -18.673 8.402 1.00 91.62 96 PHE A N 1
ATOM 755 C CA . PHE A 1 96 ? -5.063 -17.521 7.688 1.00 91.62 96 PHE A CA 1
ATOM 756 C C . PHE A 1 96 ? -3.670 -17.823 7.121 1.00 91.62 96 PHE A C 1
ATOM 758 O O . PHE A 1 96 ? -3.444 -17.649 5.932 1.00 91.62 96 PHE A O 1
ATOM 765 N N . ILE A 1 97 ? -2.743 -18.326 7.948 1.00 87.31 97 ILE A N 1
ATOM 766 C CA . ILE A 1 97 ? -1.305 -18.382 7.612 1.00 87.31 97 ILE A CA 1
ATOM 767 C C . ILE A 1 97 ? -0.947 -19.470 6.579 1.00 87.31 97 ILE A C 1
ATOM 769 O O . ILE A 1 97 ? 0.061 -19.361 5.887 1.00 87.31 97 ILE A O 1
ATOM 773 N N . SER A 1 98 ? -1.691 -20.577 6.534 1.00 81.44 98 SER A N 1
ATOM 774 C CA . SER A 1 98 ? -1.418 -21.692 5.610 1.00 81.44 98 SER A CA 1
ATOM 775 C C . SER A 1 98 ? -2.014 -21.431 4.228 1.00 81.44 98 SER A C 1
ATOM 777 O O . SER A 1 98 ? -1.340 -21.571 3.212 1.00 81.44 98 SER A O 1
ATOM 779 N N . GLN A 1 99 ? -3.285 -21.045 4.226 1.00 84.31 99 GLN A N 1
ATOM 780 C CA . GLN A 1 99 ? -4.046 -20.524 3.108 1.00 84.31 99 GLN A CA 1
ATOM 781 C C . GLN A 1 99 ? -5.206 -19.722 3.717 1.00 84.31 99 GLN A C 1
ATOM 783 O O . GLN A 1 99 ? -5.955 -20.297 4.512 1.00 84.31 99 GLN A O 1
ATOM 788 N N . PRO A 1 100 ? -5.391 -18.438 3.368 1.00 88.75 100 PRO A N 1
ATOM 789 C CA . PRO A 1 100 ? -6.513 -17.650 3.854 1.00 88.75 100 PRO A CA 1
ATOM 790 C C . PRO A 1 100 ? -7.862 -18.247 3.440 1.00 88.75 100 PRO A C 1
ATOM 792 O O . PRO A 1 100 ? -8.277 -18.178 2.285 1.00 88.75 100 PRO A O 1
ATOM 795 N N . ASN A 1 101 ? -8.571 -18.838 4.398 1.00 93.06 101 ASN A N 1
ATOM 796 C CA . ASN A 1 101 ? -9.944 -19.287 4.205 1.00 93.06 101 ASN A CA 1
ATOM 797 C C . ASN A 1 101 ? -10.923 -18.096 4.262 1.00 93.06 101 ASN A C 1
ATOM 799 O O . ASN A 1 101 ? -10.686 -17.138 4.999 1.00 93.06 101 ASN A O 1
ATOM 803 N N . PRO A 1 102 ? -12.063 -18.142 3.546 1.00 94.31 102 PRO A N 1
ATOM 804 C CA . PRO A 1 102 ? -13.107 -17.132 3.689 1.00 94.31 102 PRO A CA 1
ATOM 805 C C . PRO A 1 102 ? -13.544 -16.973 5.150 1.00 94.31 102 PRO A C 1
ATOM 807 O O . PRO A 1 102 ? -13.810 -17.967 5.824 1.00 94.31 102 PRO A O 1
ATOM 810 N N . LYS A 1 103 ? -13.661 -15.723 5.608 1.00 93.25 103 LYS A N 1
ATOM 811 C CA . LYS A 1 103 ? -13.960 -15.320 6.994 1.00 93.25 103 LYS A CA 1
ATOM 812 C C . LYS A 1 103 ? -12.871 -15.635 8.034 1.00 93.25 103 LYS A C 1
ATOM 814 O O . LYS A 1 103 ? -13.135 -15.461 9.220 1.00 93.25 103 LYS A O 1
ATOM 819 N N . SER A 1 104 ? -11.645 -15.996 7.635 1.00 94.88 104 SER A N 1
ATOM 820 C CA . SER A 1 104 ? -10.507 -16.060 8.573 1.00 94.88 104 SER A CA 1
ATOM 821 C C . SER A 1 104 ? -9.969 -14.682 8.985 1.00 94.88 104 SER A C 1
ATOM 823 O O . SER A 1 104 ? -9.195 -14.592 9.936 1.00 94.88 104 SER A O 1
ATOM 825 N N . LEU A 1 105 ? -10.415 -13.606 8.326 1.00 95.88 105 LEU A N 1
ATOM 826 C CA . LEU A 1 105 ? -10.217 -12.216 8.738 1.00 95.88 105 LEU A CA 1
ATOM 827 C C . LEU A 1 105 ? -11.574 -11.504 8.814 1.00 95.88 105 LEU A C 1
ATOM 829 O O . LEU A 1 105 ? -12.404 -11.630 7.913 1.00 95.88 105 LEU A O 1
ATOM 833 N N . SER A 1 106 ? -11.812 -10.746 9.882 1.00 95.38 106 SER A N 1
ATOM 834 C CA . SER A 1 106 ? -13.065 -10.010 10.091 1.00 95.38 106 SER A CA 1
ATOM 835 C C . SER A 1 106 ? -12.868 -8.717 10.883 1.00 95.38 106 SER A C 1
ATOM 837 O O . SER A 1 106 ? -11.919 -8.579 11.658 1.00 95.38 106 SER A O 1
ATOM 839 N N . TYR A 1 107 ? -13.797 -7.779 10.693 1.00 94.38 107 TYR A N 1
ATOM 840 C CA . TYR A 1 107 ? -13.870 -6.498 11.394 1.00 94.38 107 TYR A CA 1
ATOM 841 C C . TYR A 1 107 ? -15.261 -6.345 12.020 1.00 94.38 107 TYR A C 1
ATOM 843 O O . TYR A 1 107 ? -16.086 -5.559 11.564 1.00 94.38 107 TYR A O 1
ATOM 851 N N . GLY A 1 108 ? -15.520 -7.130 13.070 1.00 90.19 108 GLY A N 1
ATOM 852 C CA . GLY A 1 108 ? -16.837 -7.232 13.705 1.00 90.19 108 GLY A CA 1
ATOM 853 C C . GLY A 1 108 ? -17.693 -8.357 13.114 1.00 90.19 108 GLY A C 1
ATOM 854 O O . GLY A 1 108 ? -17.177 -9.278 12.481 1.00 90.19 108 GLY A O 1
ATOM 855 N N . SER A 1 109 ? -19.003 -8.309 13.365 1.00 87.50 109 SER A N 1
ATOM 856 C CA . SER A 1 109 ? -19.972 -9.310 12.887 1.00 87.50 109 SER A CA 1
ATOM 857 C C . SER A 1 109 ? -20.381 -9.132 11.424 1.00 87.50 109 SER A C 1
ATOM 859 O O . SER A 1 109 ? -20.807 -10.093 10.785 1.00 87.50 109 SER A O 1
ATOM 861 N N . GLU A 1 110 ? -20.270 -7.913 10.902 1.00 89.50 110 GLU A N 1
ATOM 862 C CA . GLU A 1 110 ? -20.626 -7.56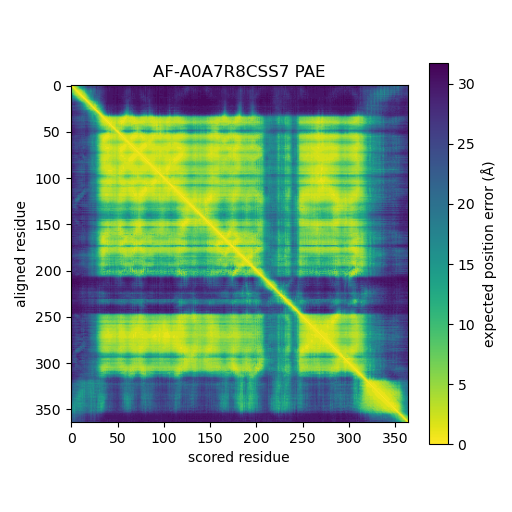1 9.529 1.00 89.50 110 GLU A CA 1
ATOM 863 C C . GLU A 1 110 ? -19.374 -7.401 8.656 1.00 89.50 110 GLU A C 1
ATOM 865 O O . GLU A 1 110 ? -18.240 -7.398 9.138 1.00 89.50 110 GLU A O 1
ATOM 870 N N . ASP A 1 111 ? -19.569 -7.312 7.342 1.00 91.25 111 ASP A N 1
ATOM 871 C CA . ASP A 1 111 ? -18.487 -6.927 6.439 1.00 91.25 111 ASP A CA 1
ATOM 872 C C . ASP A 1 111 ? -18.179 -5.422 6.575 1.00 91.25 111 ASP A C 1
ATOM 874 O O . ASP A 1 111 ? -19.087 -4.645 6.883 1.00 91.25 111 ASP A O 1
ATOM 878 N N . PRO A 1 112 ? -16.937 -4.975 6.301 1.00 92.88 112 PRO A N 1
ATOM 879 C CA . PRO A 1 112 ? -16.630 -3.550 6.212 1.00 92.88 112 PRO A CA 1
ATOM 880 C C . PRO A 1 112 ? -17.552 -2.833 5.219 1.00 92.88 112 PRO A C 1
ATOM 882 O O . PRO A 1 112 ? -17.805 -3.352 4.127 1.00 92.88 112 PRO A O 1
ATOM 885 N N . LEU A 1 113 ? -17.994 -1.621 5.575 1.00 89.88 113 LEU A N 1
ATOM 886 C CA . LEU A 1 113 ? -18.849 -0.766 4.740 1.00 89.88 113 LEU A CA 1
ATOM 887 C C . LEU A 1 113 ? -18.200 -0.458 3.389 1.00 89.88 113 LEU A C 1
ATOM 889 O O . LEU A 1 113 ? -18.887 -0.295 2.381 1.00 89.88 113 LEU A O 1
ATOM 893 N N . TRP A 1 114 ? -16.871 -0.357 3.380 1.00 87.56 114 TRP A N 1
ATOM 894 C CA . TRP A 1 114 ? -16.081 -0.097 2.190 1.00 87.56 114 TRP A CA 1
ATOM 895 C C . TRP A 1 114 ? -14.656 -0.627 2.373 1.00 87.56 114 TRP A C 1
ATOM 897 O O . TRP A 1 114 ? -14.090 -0.527 3.463 1.00 87.56 114 TRP A O 1
ATOM 907 N N . THR A 1 115 ? -14.077 -1.152 1.292 1.00 87.94 115 THR A N 1
ATOM 908 C CA . THR A 1 115 ? -12.672 -1.574 1.229 1.00 87.94 115 THR A CA 1
ATOM 909 C C . THR A 1 115 ? -12.092 -1.240 -0.142 1.00 87.94 115 THR A C 1
ATOM 911 O O . THR A 1 115 ? -12.715 -1.525 -1.165 1.00 87.94 115 THR A O 1
ATOM 914 N N . SER A 1 116 ? -10.874 -0.705 -0.161 1.00 85.69 116 SER A N 1
ATOM 915 C CA . SER A 1 116 ? -10.029 -0.566 -1.352 1.00 85.69 116 SER A CA 1
ATOM 916 C C . SER A 1 116 ? -8.639 -1.115 -1.056 1.00 85.69 116 SER A C 1
ATOM 918 O O . SER A 1 116 ? -8.212 -1.140 0.097 1.00 85.69 116 SER A O 1
ATOM 920 N N . SER A 1 117 ? -7.927 -1.571 -2.083 1.00 87.25 117 SER A N 1
ATOM 921 C CA . SER A 1 117 ? -6.630 -2.226 -1.921 1.00 87.25 117 SER A CA 1
ATOM 922 C C . SER A 1 117 ? -5.705 -2.005 -3.107 1.00 87.25 117 SER A C 1
ATOM 924 O O . SER A 1 117 ? -6.140 -2.100 -4.256 1.00 87.25 117 SER A O 1
ATOM 926 N N . VAL A 1 118 ? -4.414 -1.847 -2.826 1.00 88.19 118 VAL A N 1
ATOM 927 C CA . VAL A 1 118 ? -3.333 -2.019 -3.804 1.00 88.19 118 VAL A CA 1
ATOM 928 C C . VAL A 1 118 ? -2.616 -3.328 -3.483 1.00 88.19 118 VAL A C 1
ATOM 930 O O . VAL A 1 118 ? -2.246 -3.565 -2.335 1.00 88.19 118 VAL A O 1
ATOM 933 N N . ILE A 1 119 ? -2.454 -4.188 -4.491 1.00 90.62 119 ILE A N 1
ATOM 934 C CA . ILE A 1 119 ? -1.845 -5.520 -4.371 1.00 90.62 119 ILE A CA 1
ATOM 935 C C . ILE A 1 119 ? -0.716 -5.620 -5.397 1.00 90.62 119 ILE A C 1
ATOM 937 O O . ILE A 1 119 ? -0.929 -5.348 -6.580 1.00 90.62 119 ILE A O 1
ATOM 941 N N . PHE A 1 120 ? 0.469 -6.031 -4.956 1.00 89.12 120 PHE A N 1
ATOM 942 C CA . PHE A 1 120 ? 1.634 -6.226 -5.812 1.00 89.12 120 PHE A CA 1
ATOM 943 C C . PHE A 1 120 ? 1.811 -7.70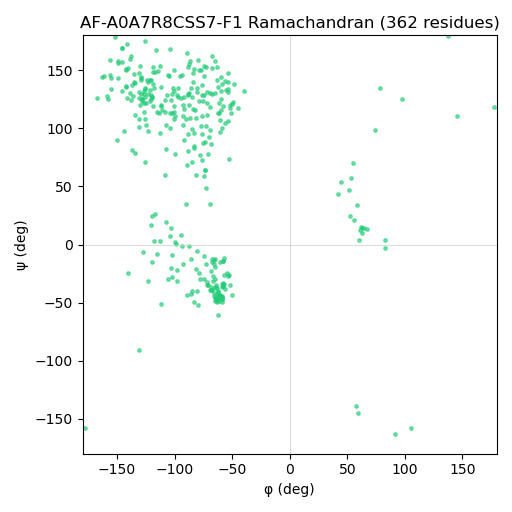5 -6.155 1.00 89.12 120 PHE A C 1
ATOM 945 O O . PHE A 1 120 ? 2.161 -8.518 -5.306 1.00 89.12 120 PHE A O 1
ATOM 952 N N . GLU A 1 121 ? 1.570 -8.060 -7.418 1.00 88.38 121 GLU A N 1
ATOM 953 C CA . GLU A 1 121 ? 1.612 -9.456 -7.881 1.00 88.38 121 GLU A CA 1
ATOM 954 C C . GLU A 1 121 ? 3.026 -9.920 -8.274 1.00 88.38 121 GLU A C 1
ATOM 956 O O . GLU A 1 121 ? 3.446 -11.040 -7.965 1.00 88.38 121 GLU A O 1
ATOM 961 N N . SER A 1 122 ? 3.767 -9.063 -8.980 1.00 86.31 122 SER A N 1
ATOM 962 C CA . SER A 1 122 ? 5.065 -9.403 -9.565 1.00 86.31 122 SER A CA 1
ATOM 963 C C . SER A 1 122 ? 5.888 -8.169 -9.919 1.00 86.31 122 SER A C 1
ATOM 965 O O . SER A 1 122 ? 5.338 -7.197 -10.440 1.00 86.31 122 SER A O 1
ATOM 967 N N . LEU A 1 123 ? 7.206 -8.267 -9.765 1.00 85.81 123 LEU A N 1
ATOM 968 C CA . LEU A 1 123 ? 8.168 -7.385 -10.423 1.00 85.81 123 LEU A CA 1
ATOM 969 C C . LEU A 1 123 ? 8.453 -7.916 -11.838 1.00 85.81 123 LEU A C 1
ATOM 971 O O . LEU A 1 123 ? 8.574 -9.128 -12.028 1.00 85.81 123 LEU A O 1
ATOM 975 N N . VAL A 1 124 ? 8.572 -7.029 -12.828 1.00 85.69 124 VAL A N 1
ATOM 976 C CA . VAL A 1 124 ? 8.888 -7.399 -14.218 1.00 85.69 124 VAL A CA 1
ATOM 977 C C . VAL A 1 124 ? 10.116 -6.629 -14.690 1.00 85.69 124 VAL A C 1
ATOM 979 O O . VAL A 1 124 ? 10.114 -5.401 -14.717 1.00 85.69 124 VAL A O 1
ATOM 982 N N . GLU A 1 125 ? 11.147 -7.362 -15.092 1.00 84.50 125 GLU A N 1
ATOM 983 C CA . GLU A 1 125 ? 12.359 -6.853 -15.734 1.00 84.50 125 GLU A CA 1
ATOM 984 C C . GLU A 1 125 ? 12.256 -7.165 -17.232 1.00 84.50 125 GLU A C 1
ATOM 986 O O . GLU A 1 125 ? 12.059 -8.322 -17.601 1.00 84.50 125 GLU A O 1
ATOM 991 N N . PHE A 1 126 ? 12.363 -6.165 -18.109 1.00 86.62 126 PHE A N 1
ATOM 992 C CA . PHE A 1 126 ? 12.281 -6.387 -19.555 1.00 86.62 126 PHE A CA 1
ATOM 993 C C . PHE A 1 126 ? 13.239 -5.500 -20.349 1.00 86.62 126 PHE A C 1
ATOM 995 O O . PHE A 1 126 ? 13.577 -4.390 -19.946 1.00 86.62 126 PHE A O 1
ATOM 1002 N N . ASN A 1 127 ? 13.666 -6.011 -21.500 1.00 85.44 127 ASN A N 1
ATOM 1003 C CA . ASN A 1 127 ? 14.547 -5.331 -22.435 1.00 85.44 127 ASN A CA 1
ATOM 1004 C C . ASN A 1 127 ? 13.724 -4.432 -23.370 1.00 85.44 127 ASN A C 1
ATOM 1006 O O . ASN A 1 127 ? 13.126 -4.905 -24.341 1.00 85.44 127 ASN A O 1
ATOM 1010 N N . ASP A 1 128 ? 13.675 -3.136 -23.069 1.00 84.25 128 ASP A N 1
ATOM 1011 C CA . ASP A 1 128 ? 12.998 -2.141 -23.900 1.00 84.25 128 ASP A CA 1
ATOM 1012 C C . ASP A 1 128 ? 13.833 -1.760 -25.134 1.00 84.25 128 ASP A C 1
ATOM 1014 O O . ASP A 1 128 ? 14.454 -0.703 -25.211 1.00 84.25 128 ASP A O 1
ATOM 1018 N N . THR A 1 129 ? 13.839 -2.636 -26.140 1.00 82.44 129 THR A N 1
ATOM 1019 C CA . THR A 1 129 ? 14.560 -2.401 -27.402 1.00 82.44 129 THR A CA 1
ATOM 1020 C C . THR A 1 129 ? 13.981 -1.267 -28.251 1.00 82.44 129 THR A C 1
ATOM 1022 O O . THR A 1 129 ? 14.599 -0.889 -29.244 1.00 82.44 129 THR A O 1
ATOM 1025 N N . ASN A 1 130 ? 12.776 -0.788 -27.926 1.00 83.50 130 ASN A N 1
ATOM 1026 C CA . ASN A 1 130 ? 12.073 0.254 -28.674 1.00 83.50 130 ASN A CA 1
ATOM 1027 C C . ASN A 1 130 ? 12.155 1.626 -27.994 1.00 83.50 130 ASN A C 1
ATOM 1029 O O . ASN A 1 130 ? 11.745 2.607 -28.614 1.00 83.50 130 ASN A O 1
ATOM 1033 N N . ASP A 1 131 ? 12.673 1.685 -26.761 1.00 80.00 131 ASP A N 1
ATOM 1034 C CA . ASP A 1 131 ? 12.837 2.907 -25.969 1.00 80.00 131 ASP A CA 1
ATOM 1035 C C . ASP A 1 131 ? 11.487 3.636 -25.746 1.00 80.00 131 ASP A C 1
ATOM 1037 O O . ASP A 1 131 ? 11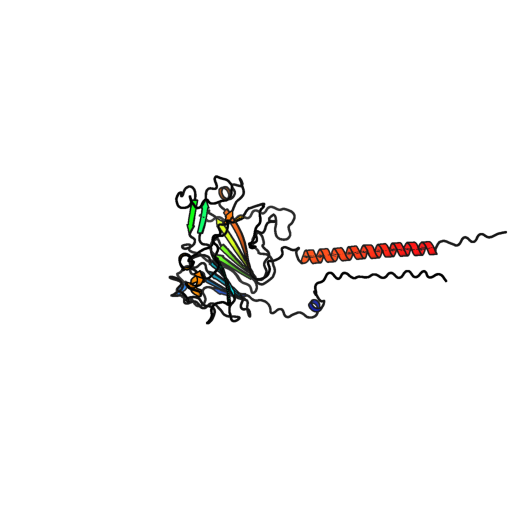.395 4.866 -25.750 1.00 80.00 131 ASP A O 1
ATOM 1041 N N . ASP A 1 132 ? 10.402 2.857 -25.610 1.00 82.62 132 ASP A N 1
ATOM 1042 C CA . ASP A 1 132 ? 9.011 3.335 -25.544 1.00 82.62 132 ASP A CA 1
ATOM 1043 C C . ASP A 1 132 ? 8.284 3.012 -24.225 1.00 82.62 132 ASP A C 1
ATOM 1045 O O . ASP A 1 132 ? 7.106 3.357 -24.066 1.00 82.62 132 ASP A O 1
ATOM 1049 N N . MET A 1 133 ? 9.004 2.394 -23.284 1.00 77.44 133 MET A N 1
ATOM 1050 C CA . MET A 1 133 ? 8.610 1.947 -21.947 1.00 77.44 133 MET A CA 1
ATOM 1051 C C . MET A 1 133 ? 7.507 0.877 -21.914 1.00 77.44 133 MET A C 1
ATOM 1053 O O . MET A 1 133 ? 6.988 0.570 -20.833 1.00 77.44 133 MET A O 1
ATOM 1057 N N . LYS A 1 134 ? 7.117 0.286 -23.053 1.00 82.81 134 LYS A N 1
ATOM 1058 C CA . LYS A 1 134 ? 5.972 -0.636 -23.125 1.00 82.81 134 LYS A CA 1
ATOM 1059 C C . LYS A 1 134 ? 6.409 -2.090 -23.177 1.00 82.81 134 LYS A C 1
ATOM 1061 O O . LYS A 1 134 ? 6.890 -2.601 -24.187 1.00 82.81 134 LYS A O 1
ATOM 1066 N N . LEU A 1 135 ? 6.089 -2.807 -22.105 1.00 84.25 135 LEU A N 1
ATOM 1067 C CA . LEU A 1 135 ? 6.164 -4.260 -22.087 1.00 84.25 135 LEU A CA 1
ATOM 1068 C C . LEU A 1 135 ? 5.244 -4.869 -23.155 1.00 84.25 135 LEU A C 1
ATOM 1070 O O . LEU A 1 135 ? 4.025 -4.677 -23.142 1.00 84.25 135 LEU A O 1
ATOM 1074 N N . ASN A 1 136 ? 5.816 -5.697 -24.024 1.00 83.50 136 ASN A N 1
ATOM 1075 C CA . ASN A 1 136 ? 5.053 -6.539 -24.927 1.00 83.50 136 ASN A CA 1
ATOM 1076 C C . ASN A 1 136 ? 4.720 -7.880 -24.254 1.00 83.50 136 ASN A C 1
ATOM 1078 O O . ASN A 1 136 ? 5.500 -8.836 -24.299 1.00 83.50 136 ASN A O 1
ATOM 1082 N N . TYR A 1 137 ? 3.527 -7.956 -23.661 1.00 78.44 137 TYR A N 1
ATOM 1083 C CA . TYR A 1 137 ? 3.030 -9.151 -22.971 1.00 78.44 137 TYR A CA 1
ATOM 1084 C C . TYR A 1 137 ? 3.059 -10.435 -23.812 1.00 78.44 137 TYR A C 1
ATOM 1086 O O . TYR A 1 137 ? 3.160 -11.508 -23.231 1.00 78.44 137 TYR A O 1
ATOM 1094 N N . SER A 1 138 ? 2.982 -10.368 -25.150 1.00 80.19 138 SER A N 1
ATOM 1095 C CA . SER A 1 138 ? 2.999 -11.584 -25.981 1.00 80.19 138 SER A CA 1
ATOM 1096 C C . SER A 1 138 ? 4.371 -12.258 -26.059 1.00 80.19 138 SER A C 1
ATOM 1098 O O . SER A 1 138 ? 4.444 -13.420 -26.447 1.00 80.19 138 SER A O 1
ATOM 1100 N N . LYS A 1 139 ? 5.444 -11.548 -25.684 1.00 80.31 139 LYS A N 1
ATOM 1101 C CA . LYS A 1 139 ? 6.810 -12.084 -25.603 1.00 80.31 139 LYS A CA 1
ATOM 1102 C C . LYS A 1 139 ? 7.211 -12.494 -24.185 1.00 80.31 139 LYS A C 1
ATOM 1104 O O . LYS A 1 139 ? 8.014 -13.411 -24.018 1.00 80.31 139 LYS A O 1
ATOM 1109 N N . CYS A 1 140 ? 6.684 -11.818 -23.161 1.00 78.94 140 CYS A N 1
ATOM 1110 C CA . CYS A 1 140 ? 7.064 -12.111 -21.782 1.00 78.94 140 CYS A CA 1
ATOM 1111 C C . CYS A 1 140 ? 6.560 -13.497 -21.347 1.00 78.94 140 CYS A C 1
ATOM 1113 O O . CYS A 1 140 ? 5.392 -13.827 -21.540 1.00 78.94 140 CYS A O 1
ATOM 1115 N N . GLY A 1 141 ? 7.455 -14.317 -20.789 1.00 69.56 141 GLY A N 1
ATOM 1116 C CA . GLY A 1 141 ? 7.184 -15.724 -20.467 1.00 69.56 141 GLY A CA 1
ATOM 1117 C C . GLY A 1 141 ? 7.349 -16.710 -21.634 1.00 69.56 141 GLY A C 1
ATOM 1118 O O . GLY A 1 141 ? 7.220 -17.909 -21.414 1.00 69.56 141 GLY A O 1
ATOM 1119 N N . MET A 1 142 ? 7.657 -16.239 -22.851 1.00 77.44 142 MET A N 1
ATOM 1120 C CA . MET A 1 142 ? 8.142 -17.088 -23.955 1.00 77.44 142 MET A CA 1
ATOM 1121 C C . MET A 1 142 ? 9.640 -16.901 -24.219 1.00 77.44 142 MET A C 1
ATOM 1123 O O . MET A 1 142 ? 10.302 -17.829 -24.674 1.00 77.44 142 MET A O 1
ATOM 1127 N N . ASP A 1 143 ? 10.163 -15.705 -23.942 1.00 81.88 143 ASP A N 1
ATOM 1128 C CA . ASP A 1 143 ? 11.558 -15.330 -24.163 1.00 81.88 143 ASP A CA 1
ATOM 1129 C C . ASP A 1 143 ? 12.143 -14.669 -22.902 1.00 81.88 143 ASP A C 1
ATOM 1131 O O . ASP A 1 143 ? 11.917 -13.486 -22.633 1.00 81.88 143 ASP A O 1
ATOM 1135 N N . GLU A 1 144 ? 12.911 -15.444 -22.130 1.00 78.50 144 GLU A N 1
ATOM 1136 C CA . GLU A 1 144 ? 13.606 -14.985 -20.916 1.00 78.50 144 GLU A CA 1
ATOM 1137 C C . GLU A 1 144 ? 14.741 -13.984 -21.202 1.00 78.50 144 GLU A C 1
ATOM 1139 O O . GLU A 1 144 ? 15.209 -13.308 -20.283 1.00 78.50 144 GLU A O 1
ATOM 1144 N N . SER A 1 145 ? 15.190 -13.865 -22.460 1.00 80.56 145 SER A N 1
ATOM 1145 C CA . SER A 1 145 ? 16.149 -12.834 -22.878 1.00 80.56 145 SER A CA 1
ATOM 1146 C C . SER A 1 145 ? 15.476 -11.482 -23.139 1.00 80.56 145 SER A C 1
ATOM 1148 O O . SER A 1 145 ? 16.128 -10.439 -23.055 1.00 80.56 145 SER A O 1
ATOM 1150 N N . TYR A 1 146 ? 14.163 -11.489 -23.397 1.00 86.06 146 TYR A N 1
ATOM 1151 C CA . TYR A 1 146 ? 13.344 -10.286 -23.497 1.00 86.06 146 TYR A CA 1
ATOM 1152 C C . TYR A 1 146 ? 12.764 -9.855 -22.147 1.00 86.06 146 TYR A C 1
ATOM 1154 O O . TYR A 1 146 ? 12.738 -8.659 -21.867 1.00 86.06 146 TYR A O 1
ATOM 1162 N N . CYS A 1 147 ? 12.253 -10.783 -21.331 1.00 87.62 147 CYS A N 1
ATOM 1163 C CA . CYS A 1 147 ? 11.496 -10.432 -20.128 1.00 87.62 147 CYS A CA 1
ATOM 1164 C C . CYS A 1 147 ? 11.524 -11.523 -19.052 1.00 87.62 147 CYS A C 1
ATOM 1166 O O . CYS A 1 147 ? 11.247 -12.691 -19.334 1.00 87.62 147 CYS A O 1
ATOM 1168 N N . ARG A 1 148 ? 11.771 -11.115 -17.804 1.00 83.69 148 ARG A N 1
ATOM 1169 C CA . ARG A 1 148 ? 11.701 -11.948 -16.600 1.00 83.69 148 ARG A CA 1
ATOM 1170 C C . ARG A 1 148 ? 10.648 -11.400 -15.646 1.00 83.69 148 ARG A C 1
ATOM 1172 O O . ARG A 1 148 ? 10.572 -10.195 -15.410 1.00 83.69 148 ARG A O 1
ATOM 1179 N N . THR A 1 149 ? 9.873 -12.304 -15.057 1.00 83.94 149 THR A N 1
ATOM 1180 C CA . THR A 1 149 ? 8.831 -11.971 -14.082 1.00 83.94 149 THR A CA 1
ATOM 1181 C C . THR A 1 149 ? 9.153 -12.639 -12.756 1.00 83.94 149 THR A C 1
ATOM 1183 O O . THR A 1 149 ? 9.184 -13.865 -12.665 1.00 83.94 149 THR A O 1
ATOM 1186 N N . TYR A 1 150 ? 9.343 -11.834 -11.718 1.00 83.50 150 TYR A N 1
ATOM 1187 C CA . TYR A 1 150 ? 9.585 -12.284 -10.354 1.00 83.50 150 TYR A CA 1
ATOM 1188 C C . TYR A 1 150 ? 8.269 -12.175 -9.578 1.00 83.50 150 TYR A C 1
ATOM 1190 O O . TYR A 1 150 ? 7.783 -11.075 -9.311 1.00 83.50 150 TYR A O 1
ATOM 1198 N N . SER A 1 151 ? 7.642 -13.310 -9.259 1.00 85.62 151 SER A N 1
ATOM 1199 C CA . SER A 1 151 ? 6.404 -13.313 -8.471 1.00 85.62 151 SER A CA 1
ATOM 1200 C C . SER A 1 151 ? 6.696 -12.960 -7.015 1.00 85.62 151 SER A C 1
ATOM 1202 O O . SER A 1 151 ? 7.559 -13.575 -6.393 1.00 85.62 151 SER A O 1
ATOM 1204 N N . LEU A 1 152 ? 5.929 -12.020 -6.460 1.00 85.69 152 LEU A N 1
ATOM 1205 C CA . LEU A 1 152 ? 6.084 -11.580 -5.071 1.00 85.69 152 LEU A CA 1
ATOM 1206 C C . LEU A 1 152 ? 5.422 -12.531 -4.059 1.00 85.69 152 LEU A C 1
ATOM 1208 O O . LEU A 1 152 ? 5.593 -12.362 -2.858 1.00 85.69 152 LEU A O 1
ATOM 1212 N N . TYR A 1 153 ? 4.697 -13.548 -4.539 1.00 80.50 153 TYR A N 1
ATOM 1213 C CA . TYR A 1 153 ? 3.923 -14.486 -3.719 1.00 80.50 153 TYR A CA 1
ATOM 1214 C C . TYR A 1 153 ? 4.775 -15.354 -2.775 1.00 80.50 153 TYR A C 1
ATOM 1216 O O . TYR A 1 153 ? 4.343 -15.671 -1.671 1.00 80.50 153 TYR A O 1
ATOM 1224 N N . ASN A 1 154 ? 5.982 -15.734 -3.209 1.00 68.00 154 ASN A N 1
ATOM 1225 C CA . ASN A 1 154 ? 6.911 -16.567 -2.434 1.00 68.00 154 ASN A CA 1
ATOM 1226 C C . ASN A 1 154 ? 8.053 -15.748 -1.800 1.00 68.00 154 ASN A C 1
ATOM 1228 O O . ASN A 1 154 ? 9.056 -16.322 -1.374 1.00 68.00 154 ASN A O 1
ATOM 1232 N N . CYS A 1 155 ? 7.943 -14.418 -1.762 1.00 78.50 155 CYS A N 1
ATOM 1233 C CA . CYS A 1 155 ? 8.940 -13.579 -1.108 1.00 78.50 155 CYS A CA 1
ATOM 1234 C C . CYS A 1 155 ? 8.805 -13.683 0.417 1.00 78.50 155 CYS A C 1
ATOM 1236 O O . CYS A 1 155 ? 7.729 -13.495 0.979 1.00 78.50 155 CYS A O 1
ATOM 1238 N N . THR A 1 156 ? 9.915 -13.959 1.099 1.00 77.12 156 THR A N 1
ATOM 1239 C CA . THR A 1 156 ? 10.015 -13.835 2.555 1.00 77.12 156 THR A CA 1
ATOM 1240 C C . THR A 1 156 ? 10.325 -12.388 2.904 1.00 77.12 156 THR A C 1
ATOM 1242 O O . THR A 1 156 ? 11.382 -11.880 2.534 1.00 77.12 156 THR A O 1
ATOM 1245 N N . TRP A 1 157 ? 9.415 -11.734 3.617 1.00 80.94 157 TRP A N 1
ATOM 1246 C CA . TRP A 1 157 ? 9.572 -10.344 4.032 1.00 80.94 157 TRP A CA 1
ATOM 1247 C C . TRP A 1 157 ? 10.014 -10.291 5.494 1.00 80.94 157 TRP A C 1
ATOM 1249 O O . TRP A 1 157 ? 9.244 -10.653 6.383 1.00 80.94 157 TRP A O 1
ATOM 1259 N N . ASP A 1 158 ? 11.227 -9.814 5.755 1.00 80.38 158 ASP A N 1
ATOM 1260 C CA . ASP A 1 158 ? 11.580 -9.338 7.093 1.00 80.38 158 ASP A CA 1
ATOM 1261 C C . ASP A 1 158 ? 11.004 -7.938 7.307 1.00 80.38 158 ASP A C 1
ATOM 1263 O O . ASP A 1 158 ? 10.813 -7.179 6.352 1.00 80.38 158 ASP A O 1
ATOM 1267 N N . ARG A 1 159 ? 10.695 -7.617 8.567 1.00 85.50 159 ARG A N 1
ATOM 1268 C CA . ARG A 1 159 ? 9.995 -6.391 8.957 1.00 85.50 159 ARG A CA 1
ATOM 1269 C C . ARG A 1 159 ? 10.742 -5.645 10.052 1.00 85.50 159 ARG A C 1
ATOM 1271 O O . ARG A 1 159 ? 10.889 -6.158 11.161 1.00 85.50 159 ARG A O 1
ATOM 1278 N N . GLU A 1 160 ? 11.071 -4.390 9.779 1.00 83.19 160 GLU A N 1
ATOM 1279 C CA . GLU A 1 160 ? 11.644 -3.444 10.730 1.00 83.19 160 GLU A CA 1
ATOM 1280 C C . GLU A 1 160 ? 10.647 -2.318 11.051 1.00 83.19 160 GLU A C 1
ATOM 1282 O O . GLU A 1 160 ? 9.979 -1.770 10.172 1.00 83.19 160 GLU A O 1
ATOM 1287 N N . LEU A 1 161 ? 10.517 -1.977 12.336 1.00 84.69 161 LEU A N 1
ATOM 1288 C CA . LEU A 1 161 ? 9.692 -0.860 12.798 1.00 84.69 161 LEU A CA 1
ATOM 1289 C C . LEU A 1 161 ? 10.567 0.393 12.895 1.00 84.69 161 LEU A C 1
ATOM 1291 O O . LEU A 1 161 ? 11.315 0.540 13.859 1.00 84.69 161 LEU A O 1
ATOM 1295 N N . LEU A 1 162 ? 10.453 1.294 11.919 1.00 80.75 162 LEU A N 1
ATOM 1296 C CA . LEU A 1 162 ? 11.291 2.495 11.842 1.00 80.75 162 LEU A CA 1
ATOM 1297 C C . LEU A 1 162 ? 10.741 3.653 12.685 1.00 80.75 162 LEU A C 1
ATOM 1299 O O . LEU A 1 162 ? 11.502 4.380 13.319 1.00 80.75 162 LEU A O 1
ATOM 1303 N N . VAL A 1 163 ? 9.417 3.844 12.695 1.00 83.50 163 VAL A N 1
ATOM 1304 C CA . VAL A 1 163 ? 8.754 4.933 13.432 1.00 83.50 163 VAL A CA 1
ATOM 1305 C C . VAL A 1 163 ? 7.444 4.432 14.028 1.00 83.50 163 VAL A C 1
ATOM 1307 O O . VAL A 1 163 ? 6.671 3.777 13.337 1.00 83.50 163 VAL A O 1
ATOM 1310 N N . ASN A 1 164 ? 7.174 4.772 15.289 1.00 87.69 164 ASN A N 1
ATOM 1311 C CA . ASN A 1 164 ? 5.899 4.512 15.959 1.00 87.69 164 ASN A CA 1
ATOM 1312 C C . ASN A 1 164 ? 5.562 5.681 16.897 1.00 87.69 164 ASN A C 1
ATOM 1314 O O . ASN A 1 164 ? 6.095 5.773 18.005 1.00 87.69 164 ASN A O 1
ATOM 1318 N N . THR A 1 165 ? 4.719 6.604 16.436 1.00 85.75 165 THR A N 1
ATOM 1319 C CA . THR A 1 165 ? 4.211 7.738 17.220 1.00 85.75 165 THR A CA 1
ATOM 1320 C C . THR A 1 165 ? 2.684 7.755 17.203 1.00 85.75 165 THR A C 1
ATOM 1322 O O . THR A 1 165 ? 2.040 6.987 16.495 1.00 85.75 165 THR A O 1
ATOM 1325 N N . THR A 1 166 ? 2.078 8.675 17.960 1.00 84.31 166 THR A N 1
ATOM 1326 C CA . THR A 1 166 ? 0.620 8.840 17.944 1.00 84.31 166 THR A CA 1
ATOM 1327 C C . THR A 1 166 ? 0.065 9.314 16.604 1.00 84.31 166 THR A C 1
ATOM 1329 O O . THR A 1 166 ? -1.131 9.162 16.416 1.00 84.31 166 THR A O 1
ATOM 1332 N N . THR A 1 167 ? 0.861 9.908 15.706 1.00 81.75 167 THR A N 1
ATOM 1333 C CA . THR A 1 167 ? 0.369 10.432 14.412 1.00 81.75 167 THR A CA 1
ATOM 1334 C C . THR A 1 167 ? 1.014 9.802 13.184 1.00 81.75 167 THR A C 1
ATOM 1336 O O . THR A 1 167 ? 0.460 9.897 12.093 1.00 81.75 167 THR A O 1
ATOM 1339 N N . HIS A 1 168 ? 2.136 9.103 13.364 1.00 83.25 168 HIS A N 1
ATOM 1340 C CA . HIS A 1 168 ? 2.925 8.547 12.277 1.00 83.25 168 HIS A CA 1
ATOM 1341 C C . HIS A 1 168 ? 3.476 7.161 12.643 1.00 83.25 168 HIS A C 1
ATOM 1343 O O . HIS A 1 168 ? 4.170 6.992 13.650 1.00 83.25 168 HIS A O 1
ATOM 1349 N N . LEU A 1 169 ? 3.205 6.175 11.790 1.00 85.00 169 LEU A N 1
ATOM 1350 C CA . LEU A 1 169 ? 3.768 4.825 11.855 1.00 85.00 169 LEU A CA 1
ATOM 1351 C C . LEU A 1 169 ? 4.538 4.559 10.557 1.00 85.00 169 LEU A C 1
ATOM 1353 O O . LEU A 1 169 ? 3.947 4.679 9.492 1.00 85.00 169 LEU A O 1
ATOM 1357 N N . THR A 1 170 ? 5.810 4.154 10.626 1.00 82.50 170 THR A N 1
ATOM 1358 C CA . THR A 1 170 ? 6.573 3.655 9.466 1.00 82.50 170 THR A CA 1
ATOM 1359 C C . THR A 1 170 ? 7.108 2.262 9.741 1.00 82.50 170 THR A C 1
ATOM 1361 O O . THR A 1 170 ? 7.792 2.033 10.743 1.00 82.50 170 THR A O 1
ATOM 1364 N N . ILE A 1 171 ? 6.851 1.353 8.805 1.00 81.25 171 ILE A N 1
ATOM 1365 C CA . ILE A 1 171 ? 7.344 -0.020 8.807 1.00 81.25 171 ILE A CA 1
ATOM 1366 C C . ILE A 1 171 ? 8.033 -0.287 7.474 1.00 81.25 171 ILE A C 1
ATOM 1368 O O . ILE A 1 171 ? 7.484 0.005 6.413 1.00 81.25 171 ILE A O 1
ATOM 1372 N N . GLN A 1 172 ? 9.229 -0.858 7.535 1.00 78.81 172 GLN A N 1
ATOM 1373 C CA . GLN A 1 172 ? 9.934 -1.363 6.371 1.00 78.81 172 GLN A CA 1
ATOM 1374 C C . GLN A 1 172 ? 9.768 -2.876 6.315 1.00 78.81 172 GLN A C 1
ATOM 1376 O O . GLN A 1 172 ? 10.182 -3.590 7.223 1.00 78.81 172 GLN A O 1
ATOM 1381 N N . PHE A 1 173 ? 9.163 -3.356 5.240 1.00 75.38 173 PHE A N 1
ATOM 1382 C CA . PHE A 1 173 ? 9.355 -4.714 4.750 1.00 75.38 173 PHE A CA 1
ATOM 1383 C C . PHE A 1 173 ? 10.560 -4.674 3.794 1.00 75.38 173 PHE A C 1
ATOM 1385 O O . PHE A 1 173 ? 10.829 -3.609 3.236 1.00 75.38 173 PHE A O 1
ATOM 1392 N N . ILE A 1 174 ? 11.317 -5.764 3.600 1.00 71.31 174 ILE A N 1
ATOM 1393 C CA . ILE A 1 174 ? 12.509 -5.754 2.712 1.00 71.31 174 ILE A CA 1
ATOM 1394 C C . ILE A 1 174 ? 12.187 -5.039 1.386 1.00 71.31 174 ILE A C 1
ATOM 1396 O O . ILE A 1 174 ? 11.311 -5.469 0.649 1.00 71.31 174 ILE A O 1
ATOM 1400 N N . ASN A 1 175 ? 12.874 -3.931 1.097 1.00 69.44 175 ASN A N 1
ATOM 1401 C CA . ASN A 1 175 ? 12.673 -3.072 -0.081 1.00 69.44 175 ASN A CA 1
ATOM 1402 C C . ASN A 1 175 ? 11.274 -2.416 -0.271 1.00 69.44 175 ASN A C 1
ATOM 1404 O O . ASN A 1 175 ? 11.083 -1.691 -1.245 1.00 69.44 175 ASN A O 1
ATOM 1408 N N . ILE A 1 176 ? 10.314 -2.563 0.650 1.00 76.38 176 ILE A N 1
ATOM 1409 C CA . ILE A 1 176 ? 9.037 -1.818 0.651 1.00 76.38 176 ILE A CA 1
ATOM 1410 C C . ILE A 1 176 ? 8.843 -1.119 2.001 1.00 76.38 176 ILE A C 1
ATOM 1412 O O . ILE A 1 176 ? 8.504 -1.747 3.004 1.00 76.38 176 ILE A O 1
ATOM 1416 N N . THR A 1 177 ? 8.984 0.203 2.017 1.00 80.06 177 THR A N 1
ATOM 1417 C CA . THR A 1 177 ? 8.729 1.038 3.197 1.00 80.06 177 THR A CA 1
ATOM 1418 C C . THR A 1 177 ? 7.333 1.639 3.114 1.00 80.06 177 THR A C 1
ATOM 1420 O O . THR A 1 177 ? 6.976 2.261 2.116 1.00 80.06 177 THR A O 1
ATOM 1423 N N . VAL A 1 178 ? 6.535 1.483 4.169 1.00 84.75 178 VAL A N 1
ATOM 1424 C CA . VAL A 1 178 ? 5.160 1.990 4.232 1.00 84.75 178 VAL A CA 1
ATOM 1425 C C . VAL A 1 178 ? 4.985 2.869 5.463 1.00 84.75 178 VAL A C 1
ATOM 1427 O O . VAL A 1 178 ? 5.398 2.499 6.564 1.00 84.75 178 VAL A O 1
ATOM 1430 N N . SER A 1 179 ? 4.366 4.030 5.269 1.00 84.12 179 SER A N 1
ATOM 1431 C CA . SER A 1 179 ? 4.154 5.049 6.296 1.00 84.12 179 SER A CA 1
ATOM 1432 C C . SER A 1 179 ? 2.680 5.455 6.355 1.00 84.12 179 SER A C 1
ATOM 1434 O O . SER A 1 179 ? 2.128 5.859 5.340 1.00 84.12 179 SER A O 1
ATOM 1436 N N . ALA A 1 180 ? 2.033 5.372 7.520 1.00 85.12 180 ALA A N 1
ATOM 1437 C CA . ALA A 1 180 ? 0.675 5.877 7.756 1.00 85.12 180 ALA A CA 1
ATOM 1438 C C . ALA A 1 180 ? 0.729 7.220 8.489 1.00 85.12 180 ALA A C 1
ATOM 1440 O O . ALA A 1 180 ? 1.443 7.332 9.489 1.00 85.12 180 ALA A O 1
ATOM 1441 N N . PHE A 1 181 ? -0.063 8.188 8.025 1.00 82.69 181 PHE A N 1
ATOM 1442 C CA . PHE A 1 181 ? -0.149 9.546 8.557 1.00 82.69 181 PHE A CA 1
ATOM 1443 C C . PHE A 1 181 ? -1.606 9.933 8.833 1.00 82.69 181 PHE A C 1
ATOM 1445 O O . PHE A 1 181 ? -2.514 9.612 8.062 1.00 82.69 181 PHE A O 1
ATOM 1452 N N . ILE A 1 182 ? -1.829 10.655 9.928 1.00 79.50 182 ILE A N 1
ATOM 1453 C CA . ILE A 1 182 ? -3.144 11.225 10.291 1.00 79.50 182 ILE A CA 1
ATOM 1454 C C . ILE A 1 182 ? -3.095 12.724 10.595 1.00 79.50 182 ILE A C 1
ATOM 1456 O O . ILE A 1 182 ? -4.134 13.342 10.813 1.00 79.50 182 ILE A O 1
ATOM 1460 N N . ASP A 1 183 ? -1.898 13.293 10.636 1.00 75.00 183 ASP A N 1
ATOM 1461 C CA . ASP A 1 183 ? -1.627 14.717 10.560 1.00 75.00 183 ASP A CA 1
ATOM 1462 C C . ASP A 1 183 ? -1.447 15.164 9.099 1.00 75.00 183 ASP A C 1
ATOM 1464 O O . ASP A 1 183 ? -1.287 14.347 8.189 1.00 75.00 183 ASP A O 1
ATOM 1468 N N . ASP A 1 184 ? -1.509 16.480 8.888 1.00 75.06 184 ASP A N 1
ATOM 1469 C CA . ASP A 1 184 ? -1.188 17.109 7.609 1.00 75.06 184 ASP A CA 1
ATOM 1470 C C . ASP A 1 184 ? 0.317 17.400 7.557 1.00 75.06 184 ASP A C 1
ATOM 1472 O O . ASP A 1 184 ? 0.872 18.011 8.478 1.00 75.06 184 ASP A O 1
ATOM 1476 N N . GLY A 1 185 ? 0.984 17.011 6.474 1.00 70.50 185 GLY A N 1
ATOM 1477 C CA . GLY A 1 185 ? 2.431 17.149 6.356 1.00 70.50 185 GLY A CA 1
ATOM 1478 C C . GLY A 1 185 ? 2.983 16.680 5.015 1.00 70.50 185 GLY A C 1
ATOM 1479 O O . GLY A 1 185 ? 2.278 16.628 4.010 1.00 70.50 185 GLY A O 1
ATOM 1480 N N . TYR A 1 186 ? 4.272 16.349 5.006 1.00 72.00 186 TYR A N 1
ATOM 1481 C CA . TYR A 1 186 ? 4.997 15.852 3.838 1.00 72.00 186 TYR A CA 1
ATOM 1482 C C . TYR A 1 186 ? 5.859 14.654 4.234 1.00 72.00 186 TYR A C 1
ATOM 1484 O O . TYR A 1 186 ? 6.454 14.628 5.314 1.00 72.00 186 TYR A O 1
ATOM 1492 N N . GLY A 1 187 ? 5.907 13.632 3.378 1.00 65.31 187 GLY A N 1
ATOM 1493 C CA . GLY A 1 187 ? 6.622 12.388 3.657 1.00 65.31 187 GLY A CA 1
ATOM 1494 C C . GLY A 1 187 ? 8.117 12.609 3.908 1.00 65.31 187 GLY A C 1
ATOM 1495 O O . GLY A 1 187 ? 8.755 13.439 3.267 1.00 65.31 187 GLY A O 1
ATOM 1496 N N . TYR A 1 188 ? 8.714 11.829 4.813 1.00 66.69 188 TYR A N 1
ATOM 1497 C CA . TYR A 1 188 ? 10.156 11.919 5.096 1.00 66.69 188 TYR A CA 1
ATOM 1498 C C . TYR A 1 188 ? 11.034 11.482 3.907 1.00 66.69 188 TYR A C 1
ATOM 1500 O O . TYR A 1 188 ? 12.166 11.939 3.754 1.00 66.69 188 TYR A O 1
ATOM 1508 N N . TRP A 1 189 ? 10.513 10.603 3.053 1.00 62.62 189 TRP A N 1
ATOM 1509 C CA . TRP A 1 189 ? 11.215 10.064 1.891 1.00 62.62 189 TRP A CA 1
ATOM 1510 C C . TRP A 1 189 ? 10.927 10.876 0.634 1.00 62.62 189 TRP A C 1
ATOM 1512 O O . TRP A 1 189 ? 9.801 11.326 0.439 1.00 62.62 189 TRP A O 1
ATOM 1522 N N . LEU A 1 190 ? 11.917 10.998 -0.257 1.00 58.16 190 LEU A N 1
ATOM 1523 C CA . LEU A 1 190 ? 11.720 11.588 -1.584 1.00 58.16 190 LEU A CA 1
ATOM 1524 C C . LEU A 1 190 ? 10.603 10.835 -2.351 1.00 58.16 190 LEU A C 1
ATOM 1526 O O . LEU A 1 190 ? 10.508 9.610 -2.242 1.00 58.16 190 LEU A O 1
ATOM 1530 N N . PRO A 1 191 ? 9.740 11.538 -3.108 1.00 63.47 191 PRO A N 1
ATOM 1531 C CA . PRO A 1 191 ? 9.779 12.963 -3.434 1.00 63.47 191 PRO A CA 1
ATOM 1532 C C . PRO A 1 191 ? 9.022 13.842 -2.416 1.00 63.47 191 PRO A C 1
ATOM 1534 O O . PRO A 1 191 ? 8.396 14.814 -2.809 1.00 63.47 191 PRO A O 1
ATOM 1537 N N . HIS A 1 192 ? 9.038 13.486 -1.127 1.00 68.19 192 HIS A N 1
ATOM 1538 C CA . HIS A 1 192 ? 8.384 14.196 -0.023 1.00 68.19 192 HIS A CA 1
ATOM 1539 C C . HIS A 1 192 ? 6.901 14.480 -0.290 1.00 68.19 192 HIS A C 1
ATOM 1541 O O . HIS A 1 192 ? 6.432 15.594 -0.089 1.00 68.19 192 HIS A O 1
ATOM 1547 N N . LEU A 1 193 ? 6.155 13.472 -0.763 1.00 66.06 193 LEU A N 1
ATOM 1548 C CA . LEU A 1 193 ? 4.736 13.626 -1.102 1.00 66.06 193 LEU A CA 1
ATOM 1549 C C . LEU A 1 193 ? 3.936 14.176 0.086 1.00 66.06 193 LEU A C 1
ATOM 1551 O O . LEU A 1 193 ? 4.058 13.665 1.204 1.00 66.06 193 LEU A O 1
ATOM 1555 N N . ALA A 1 194 ? 3.098 15.180 -0.175 1.00 67.38 194 ALA A N 1
ATOM 1556 C CA . ALA A 1 194 ? 2.165 15.713 0.809 1.00 67.38 194 ALA A CA 1
ATOM 1557 C C . ALA A 1 194 ? 1.213 14.607 1.294 1.00 67.38 194 ALA A C 1
ATOM 1559 O O . ALA A 1 194 ? 0.736 13.803 0.491 1.00 67.38 194 ALA A O 1
ATOM 1560 N N . HIS A 1 195 ? 0.939 14.560 2.595 1.00 68.75 195 HIS A N 1
ATOM 1561 C CA . HIS A 1 195 ? 0.016 13.613 3.216 1.00 68.75 195 HIS A CA 1
ATOM 1562 C C . HIS A 1 195 ? -0.975 14.327 4.142 1.00 68.75 195 HIS A C 1
ATOM 1564 O O . HIS A 1 195 ? -0.666 15.338 4.764 1.00 68.75 195 HIS A O 1
ATOM 1570 N N . SER A 1 196 ? -2.173 13.760 4.205 1.00 67.94 196 SER A N 1
ATOM 1571 C CA . SER A 1 196 ? -3.270 14.061 5.124 1.00 67.94 196 SER A CA 1
ATOM 1572 C C . SER A 1 196 ? -4.162 12.821 5.137 1.00 67.94 196 SER A C 1
ATOM 1574 O O . SER A 1 196 ? -4.479 12.308 4.060 1.00 67.94 196 SER A O 1
ATOM 1576 N N . LEU A 1 197 ? -4.477 12.270 6.316 1.00 63.84 197 LEU A N 1
ATOM 1577 C CA . LEU A 1 197 ? -5.351 11.090 6.508 1.00 63.84 197 LEU A CA 1
ATOM 1578 C C . LEU A 1 197 ? -5.123 9.939 5.493 1.00 63.84 197 LEU A C 1
ATOM 1580 O O . LEU A 1 197 ? -6.057 9.341 4.947 1.00 63.84 197 LEU A O 1
ATOM 1584 N N . SER A 1 198 ? -3.857 9.635 5.214 1.00 61.53 198 SER A N 1
ATOM 1585 C CA . SER A 1 198 ? -3.418 8.766 4.118 1.00 61.53 198 SER A CA 1
ATOM 1586 C C . SER A 1 198 ? -2.180 7.965 4.503 1.00 61.53 198 SER A C 1
ATOM 1588 O O . SER A 1 198 ? -1.547 8.203 5.531 1.00 61.53 198 SER A O 1
ATOM 1590 N N . PHE A 1 199 ? -1.828 6.987 3.674 1.00 60.72 199 PHE A N 1
ATOM 1591 C CA . PHE A 1 199 ? -0.575 6.264 3.808 1.00 60.72 199 PHE A CA 1
ATOM 1592 C C . PHE A 1 199 ? 0.253 6.354 2.526 1.00 60.72 199 PHE A C 1
ATOM 1594 O O . PHE A 1 199 ? -0.266 6.285 1.412 1.00 60.72 199 PHE A O 1
ATOM 1601 N N . SER A 1 200 ? 1.558 6.520 2.698 1.00 61.25 200 SER A N 1
ATOM 1602 C CA . SER A 1 200 ? 2.555 6.526 1.636 1.00 61.25 200 SER A CA 1
ATOM 1603 C C . SER A 1 200 ? 3.197 5.150 1.533 1.00 61.25 200 SER A C 1
ATOM 1605 O O . SER A 1 200 ? 3.612 4.581 2.545 1.00 61.25 200 SER A O 1
ATOM 1607 N N . ILE A 1 201 ? 3.338 4.636 0.315 1.00 63.25 201 ILE A N 1
ATOM 1608 C CA . ILE A 1 201 ? 4.194 3.489 0.011 1.00 63.25 201 ILE A CA 1
ATOM 1609 C C . ILE A 1 201 ? 5.402 4.007 -0.769 1.00 63.25 201 ILE A C 1
ATOM 1611 O O . ILE A 1 201 ? 5.253 4.628 -1.820 1.00 63.25 201 ILE A O 1
ATOM 1615 N N . LEU A 1 202 ? 6.595 3.710 -0.262 1.00 61.22 202 LEU A N 1
ATOM 1616 C CA . LEU A 1 202 ? 7.864 3.778 -0.975 1.00 61.22 202 LEU A CA 1
ATOM 1617 C C . LEU A 1 202 ? 8.279 2.347 -1.334 1.00 61.22 202 LEU A C 1
ATOM 1619 O O . LEU A 1 202 ? 8.621 1.551 -0.459 1.00 61.22 202 LEU A O 1
ATOM 1623 N N . MET A 1 203 ? 8.285 2.028 -2.622 1.00 58.62 203 MET A N 1
ATOM 1624 C CA . MET A 1 203 ? 8.884 0.807 -3.148 1.00 58.62 203 MET A CA 1
ATOM 1625 C C . MET A 1 203 ? 10.290 1.115 -3.661 1.00 58.62 203 MET A C 1
ATOM 1627 O O . MET A 1 203 ? 10.482 2.004 -4.491 1.00 58.62 203 MET A O 1
ATOM 1631 N N . LEU A 1 204 ? 11.266 0.354 -3.184 1.00 54.47 204 LEU A N 1
ATOM 1632 C CA . LEU A 1 204 ? 12.631 0.324 -3.689 1.00 54.47 204 LEU A CA 1
ATOM 1633 C C . LEU A 1 204 ? 12.826 -0.974 -4.479 1.00 54.47 204 LEU A C 1
ATOM 1635 O O . LEU A 1 204 ? 12.264 -2.013 -4.142 1.00 54.47 204 LEU A O 1
ATOM 1639 N N . VAL A 1 205 ? 13.624 -0.927 -5.539 1.00 56.25 205 VAL A N 1
ATOM 1640 C CA . VAL A 1 205 ? 14.046 -2.111 -6.292 1.00 56.25 205 VAL A CA 1
ATOM 1641 C C . VAL A 1 205 ? 15.538 -1.977 -6.539 1.00 56.25 205 VAL A C 1
ATOM 1643 O O . VAL A 1 205 ? 15.972 -1.102 -7.282 1.00 56.25 205 VAL A O 1
ATOM 1646 N N . ASP A 1 206 ? 16.314 -2.843 -5.902 1.00 50.69 206 ASP A N 1
ATOM 1647 C CA . ASP A 1 206 ? 17.770 -2.887 -5.993 1.00 50.69 206 ASP A CA 1
ATOM 1648 C C . ASP A 1 206 ? 18.177 -4.328 -6.327 1.00 50.69 206 ASP A C 1
ATOM 1650 O O . ASP A 1 206 ? 17.681 -5.269 -5.699 1.00 50.69 206 ASP A O 1
ATOM 1654 N N . SER A 1 207 ? 19.023 -4.513 -7.344 1.00 41.34 207 SER A N 1
ATOM 1655 C CA . SER A 1 207 ? 19.524 -5.835 -7.747 1.00 41.34 207 SER A CA 1
ATOM 1656 C C . SER A 1 207 ? 20.874 -6.197 -7.106 1.00 41.34 207 SER A C 1
ATOM 1658 O O . SER A 1 207 ? 21.378 -7.305 -7.314 1.00 41.34 207 SER A O 1
ATOM 1660 N N . SER A 1 208 ? 21.467 -5.305 -6.302 1.00 39.88 208 SER A N 1
ATOM 1661 C CA . SER A 1 208 ? 22.770 -5.517 -5.670 1.00 39.88 208 SER A CA 1
ATOM 1662 C C . SER A 1 208 ? 22.701 -6.495 -4.488 1.00 39.88 208 SER A C 1
ATOM 1664 O O . SER A 1 208 ? 22.587 -6.145 -3.316 1.00 39.88 208 SER A O 1
ATOM 1666 N N . SER A 1 209 ? 22.838 -7.786 -4.799 1.00 39.66 209 SER A N 1
ATOM 1667 C CA . SER A 1 209 ? 23.003 -8.861 -3.816 1.00 39.66 209 SER A CA 1
ATOM 1668 C C . SER A 1 209 ? 24.405 -8.858 -3.174 1.00 39.66 209 SER A C 1
ATOM 1670 O O . SER A 1 209 ? 25.189 -9.793 -3.349 1.00 39.66 209 SER A O 1
ATOM 1672 N N . SER A 1 210 ? 24.742 -7.796 -2.445 1.00 32.38 210 SER A N 1
ATOM 1673 C CA . SER A 1 210 ? 25.910 -7.702 -1.558 1.00 32.38 210 SER A CA 1
ATOM 1674 C C . SER A 1 210 ? 25.725 -6.532 -0.598 1.00 32.38 210 SER A C 1
ATOM 1676 O O . SER A 1 210 ? 25.198 -5.514 -1.028 1.00 32.38 210 SER A O 1
ATOM 1678 N N . GLU A 1 211 ? 26.191 -6.659 0.648 1.00 35.28 211 GLU A N 1
ATOM 1679 C CA . GLU A 1 211 ? 26.082 -5.693 1.763 1.00 35.28 211 GLU A CA 1
ATOM 1680 C C . GLU A 1 211 ? 26.569 -4.259 1.423 1.00 35.28 211 GLU A C 1
ATOM 1682 O O . GLU A 1 211 ? 27.643 -3.813 1.828 1.00 35.28 211 GLU A O 1
ATOM 1687 N N . GLY A 1 212 ? 25.778 -3.522 0.643 1.00 29.55 212 GLY A N 1
ATOM 1688 C CA . GLY A 1 212 ? 26.122 -2.216 0.096 1.00 29.55 212 GLY A CA 1
ATOM 1689 C C . GLY A 1 212 ? 25.705 -1.085 1.025 1.00 29.55 212 GLY A C 1
ATOM 1690 O O . GLY A 1 212 ? 24.526 -0.755 1.129 1.00 29.55 212 GLY A O 1
ATOM 1691 N N . SER A 1 213 ? 26.670 -0.433 1.674 1.00 27.09 213 SER A N 1
ATOM 1692 C CA . SER A 1 213 ? 26.401 0.773 2.461 1.00 27.09 213 SER A CA 1
ATOM 1693 C C . SER A 1 213 ? 25.852 1.895 1.567 1.00 27.09 213 SER A C 1
ATOM 1695 O O . SER A 1 213 ? 26.579 2.432 0.726 1.00 27.09 213 SER A O 1
ATOM 1697 N N . PHE A 1 214 ? 24.586 2.267 1.768 1.00 31.53 214 PHE A N 1
ATOM 1698 C CA . PHE A 1 214 ? 23.889 3.287 0.981 1.00 31.53 214 PHE A CA 1
ATOM 1699 C C . PHE A 1 214 ? 24.586 4.656 1.074 1.00 31.53 214 PHE A C 1
ATOM 1701 O O . PHE A 1 214 ? 24.633 5.274 2.139 1.00 31.53 214 PHE A O 1
ATOM 1708 N N . SER A 1 215 ? 25.110 5.158 -0.050 1.00 24.22 215 SER A N 1
ATOM 1709 C CA . SER A 1 215 ? 25.772 6.467 -0.123 1.00 24.22 215 SER A CA 1
ATOM 1710 C C . SER A 1 215 ? 24.896 7.482 -0.854 1.00 24.22 215 SER A C 1
ATOM 1712 O O . SER A 1 215 ? 24.774 7.477 -2.079 1.00 24.22 215 SER A O 1
ATOM 1714 N N . ARG A 1 216 ? 24.261 8.365 -0.077 1.00 28.45 216 ARG A N 1
ATOM 1715 C CA . ARG A 1 216 ? 23.343 9.401 -0.567 1.00 28.45 216 ARG A CA 1
ATOM 1716 C C . ARG A 1 216 ? 24.123 10.549 -1.215 1.00 28.45 216 ARG A C 1
ATOM 1718 O O . ARG A 1 216 ? 24.925 11.197 -0.547 1.00 28.45 216 ARG A O 1
ATOM 1725 N N . ARG A 1 217 ? 23.827 10.875 -2.477 1.00 22.41 217 ARG A N 1
ATOM 1726 C CA . ARG A 1 217 ? 24.332 12.089 -3.144 1.00 22.41 217 ARG A CA 1
ATOM 1727 C C . ARG A 1 217 ? 23.170 13.021 -3.485 1.00 22.41 217 ARG A C 1
ATOM 1729 O O . ARG A 1 217 ? 22.314 12.664 -4.284 1.00 22.41 217 ARG A O 1
ATOM 1736 N N . GLN A 1 218 ? 23.130 14.193 -2.853 1.00 29.03 218 GLN A N 1
ATOM 1737 C CA . GLN A 1 218 ? 22.186 15.262 -3.191 1.00 29.03 218 GLN A CA 1
ATOM 1738 C C . GLN A 1 218 ? 22.704 16.091 -4.375 1.00 29.03 218 GLN A C 1
ATOM 1740 O O . GLN A 1 218 ? 23.914 16.247 -4.551 1.00 29.03 218 GLN A O 1
ATOM 1745 N N . THR A 1 219 ? 21.775 16.656 -5.142 1.00 26.94 219 THR A N 1
ATOM 1746 C CA . THR A 1 219 ? 22.012 17.708 -6.142 1.00 26.94 219 THR A CA 1
ATOM 1747 C C . THR A 1 219 ? 20.910 18.756 -6.017 1.00 26.94 219 THR A C 1
ATOM 1749 O O . THR A 1 219 ? 19.747 18.398 -5.845 1.00 26.94 219 THR A O 1
ATOM 1752 N N . GLU A 1 220 ? 21.278 20.032 -6.083 1.00 28.62 220 GLU A N 1
ATOM 1753 C CA . GLU A 1 220 ? 20.415 21.176 -5.760 1.00 28.62 220 GLU A CA 1
ATOM 1754 C C . GLU A 1 220 ? 19.742 21.778 -7.006 1.00 28.62 220 GLU A C 1
ATOM 1756 O O . GLU A 1 220 ? 20.371 21.882 -8.061 1.00 28.62 220 GLU A O 1
ATOM 1761 N N . SER A 1 221 ? 18.497 22.257 -6.880 1.00 32.28 221 SER A N 1
ATOM 1762 C CA . SER A 1 221 ? 17.956 23.319 -7.745 1.00 32.28 221 SER A CA 1
ATOM 1763 C C . SER A 1 221 ? 16.802 24.084 -7.070 1.00 32.28 221 SER A C 1
ATOM 1765 O O . SER A 1 221 ? 16.207 23.622 -6.097 1.00 32.28 221 SER A O 1
ATOM 1767 N N . LEU A 1 222 ? 16.547 25.302 -7.556 1.00 38.84 222 LEU A N 1
ATOM 1768 C CA . LEU A 1 222 ? 15.910 26.399 -6.817 1.00 38.84 222 LEU A CA 1
ATOM 1769 C C . LEU A 1 222 ? 14.372 26.430 -6.917 1.00 38.84 222 LEU A C 1
ATOM 1771 O O . LEU A 1 222 ? 13.794 27.351 -7.494 1.00 38.84 222 LEU A O 1
ATOM 1775 N N . ASN A 1 223 ? 13.715 25.441 -6.316 1.00 44.06 223 ASN A N 1
ATOM 1776 C CA . ASN A 1 223 ? 12.427 25.646 -5.644 1.00 44.06 223 ASN A CA 1
ATOM 1777 C C . ASN A 1 223 ? 12.363 24.611 -4.512 1.00 44.06 223 ASN A C 1
ATOM 1779 O O . ASN A 1 223 ? 12.061 23.439 -4.730 1.00 44.06 223 ASN A O 1
ATOM 1783 N N . ASP A 1 224 ? 12.848 25.014 -3.342 1.00 41.78 224 ASP A N 1
ATOM 1784 C CA . ASP A 1 224 ? 13.714 24.182 -2.500 1.00 41.78 224 ASP A CA 1
ATOM 1785 C C . ASP A 1 224 ? 13.116 23.790 -1.143 1.00 41.78 224 ASP A C 1
ATOM 1787 O O . ASP A 1 224 ? 13.700 22.953 -0.459 1.00 41.78 224 ASP A O 1
ATOM 1791 N N . GLU A 1 225 ? 11.958 24.347 -0.763 1.00 53.91 225 GLU A N 1
ATOM 1792 C CA . GLU A 1 225 ? 11.422 24.192 0.596 1.00 53.91 225 GLU A CA 1
ATOM 1793 C C . GLU A 1 225 ? 11.198 22.715 0.962 1.00 53.91 225 GLU A C 1
ATOM 1795 O O . GLU A 1 225 ? 11.594 22.322 2.057 1.00 53.91 225 GLU A O 1
ATOM 1800 N N . HIS A 1 226 ? 10.590 21.900 0.080 1.00 49.38 226 HIS A N 1
ATOM 1801 C CA . HIS A 1 226 ? 10.269 20.485 0.365 1.00 49.38 226 HIS A CA 1
ATOM 1802 C C . HIS A 1 226 ? 10.480 19.477 -0.796 1.00 49.38 226 HIS A C 1
ATOM 1804 O O . HIS A 1 226 ? 10.704 18.305 -0.507 1.00 49.38 226 HIS A O 1
ATOM 1810 N N . THR A 1 227 ? 10.452 19.857 -2.086 1.00 46.66 227 THR A N 1
ATOM 1811 C CA . THR A 1 227 ? 10.496 18.883 -3.214 1.00 46.66 227 THR A CA 1
ATOM 1812 C C . THR A 1 227 ? 11.428 19.303 -4.370 1.00 46.66 227 THR A C 1
ATOM 1814 O O . THR A 1 227 ? 10.958 19.811 -5.393 1.00 46.66 227 THR A O 1
ATOM 1817 N N . PRO A 1 228 ? 12.755 19.083 -4.278 1.00 37.28 228 PRO A N 1
ATOM 1818 C CA . PRO A 1 228 ? 13.680 19.495 -5.332 1.00 37.28 228 PRO A CA 1
ATOM 1819 C C . PRO A 1 228 ? 13.547 18.614 -6.585 1.00 37.28 228 PRO A C 1
ATOM 1821 O O . PRO A 1 228 ? 13.774 17.406 -6.534 1.00 37.28 228 PRO A O 1
ATOM 1824 N N . GLY A 1 229 ? 13.250 19.231 -7.733 1.00 36.88 229 GLY A N 1
ATOM 1825 C CA . GLY A 1 229 ? 13.432 18.626 -9.061 1.00 36.88 229 GLY A CA 1
ATOM 1826 C C . GLY A 1 229 ? 12.331 17.689 -9.576 1.00 36.88 229 GLY A C 1
ATOM 1827 O O . GLY A 1 229 ? 12.500 17.136 -10.660 1.00 36.88 229 GLY A O 1
ATOM 1828 N N . ILE A 1 230 ? 11.218 17.521 -8.855 1.00 40.09 230 ILE A N 1
ATOM 1829 C CA . ILE A 1 230 ? 10.082 16.684 -9.277 1.00 40.09 230 ILE A CA 1
ATOM 1830 C C . ILE A 1 230 ? 8.815 17.546 -9.265 1.00 40.09 230 ILE A C 1
ATOM 1832 O O . ILE A 1 230 ? 8.262 17.830 -8.208 1.00 40.09 230 ILE A O 1
ATOM 1836 N N . PHE A 1 231 ? 8.376 17.971 -10.453 1.00 41.00 231 PHE A N 1
ATOM 1837 C CA . PHE A 1 231 ? 7.165 18.783 -10.657 1.00 41.00 231 PHE A CA 1
ATOM 1838 C C . PHE A 1 231 ? 5.979 17.977 -11.219 1.00 41.00 231 PHE A C 1
ATOM 1840 O O . PHE A 1 231 ? 4.950 18.554 -11.557 1.00 41.00 231 PHE A O 1
ATOM 1847 N N . GLU A 1 232 ? 6.109 16.650 -11.318 1.00 38.75 232 GLU A N 1
ATOM 1848 C CA . GLU A 1 232 ? 5.069 15.757 -11.840 1.00 38.75 232 GLU A CA 1
ATOM 1849 C C . GLU A 1 232 ? 4.697 14.686 -10.807 1.00 38.75 232 GLU A C 1
ATOM 1851 O O . GLU A 1 232 ? 5.349 13.648 -10.682 1.00 38.75 232 GLU A O 1
ATOM 1856 N N . THR A 1 233 ? 3.609 14.916 -10.073 1.00 41.75 233 THR A N 1
ATOM 1857 C CA . THR A 1 233 ? 2.913 13.865 -9.323 1.00 41.75 233 THR A CA 1
ATOM 1858 C C . THR A 1 233 ? 1.900 13.186 -10.240 1.00 41.75 233 THR A C 1
ATOM 1860 O O . THR A 1 233 ? 0.871 13.770 -10.576 1.00 41.75 233 THR A O 1
ATOM 1863 N N . ASN A 1 234 ? 2.171 11.942 -10.638 1.00 38.44 234 ASN A N 1
ATOM 1864 C CA . ASN A 1 234 ? 1.209 11.129 -11.386 1.00 38.44 234 ASN A CA 1
ATOM 1865 C C . ASN A 1 234 ? 0.084 10.649 -10.458 1.00 38.44 234 ASN A C 1
ATOM 1867 O O . ASN A 1 234 ? 0.168 9.573 -9.865 1.00 38.44 234 ASN A O 1
ATOM 1871 N N . GLU A 1 235 ? -0.965 11.457 -10.325 1.00 37.19 235 GLU A N 1
ATOM 1872 C CA . GLU A 1 235 ? -2.160 11.092 -9.572 1.00 37.19 235 GLU A CA 1
ATOM 1873 C C . GLU A 1 235 ? -3.090 10.193 -10.404 1.00 37.19 235 GLU A C 1
ATOM 1875 O O . GLU A 1 235 ? -3.382 10.467 -11.571 1.00 37.19 235 GLU A O 1
ATOM 1880 N N . LEU A 1 236 ? -3.600 9.119 -9.794 1.00 36.84 236 LEU A N 1
ATOM 1881 C CA . LEU A 1 236 ? -4.546 8.196 -10.428 1.00 36.84 236 LEU A CA 1
ATOM 1882 C C . LEU A 1 236 ? -5.988 8.720 -10.381 1.00 36.84 236 LEU A C 1
ATOM 1884 O O . LEU A 1 236 ? -6.899 8.061 -9.880 1.00 36.84 236 LEU A O 1
ATOM 1888 N N . ILE A 1 237 ? -6.205 9.890 -10.980 1.00 32.53 237 ILE A N 1
ATOM 1889 C CA . ILE A 1 237 ? -7.543 10.406 -11.275 1.00 32.53 237 ILE A CA 1
ATOM 1890 C C . ILE A 1 237 ? -8.092 9.652 -12.495 1.00 32.53 237 ILE A C 1
ATOM 1892 O O . ILE A 1 237 ? -7.447 9.556 -13.542 1.00 32.53 237 ILE A O 1
ATOM 1896 N N . PHE A 1 238 ? -9.307 9.108 -12.392 1.00 27.03 238 PHE A N 1
ATOM 1897 C CA . PHE A 1 238 ? -9.910 8.254 -13.423 1.00 27.03 238 PHE A CA 1
ATOM 1898 C C . PHE A 1 238 ? -10.412 9.007 -14.681 1.00 27.03 238 PHE A C 1
ATOM 1900 O O . PHE A 1 238 ? -11.585 8.878 -15.032 1.00 27.03 238 PHE A O 1
ATOM 1907 N N . SER A 1 239 ? -9.539 9.728 -15.406 1.00 23.05 239 SER A N 1
ATOM 1908 C CA . SER A 1 239 ? -9.507 9.799 -16.891 1.00 23.05 239 SER A CA 1
ATOM 1909 C C . SER A 1 239 ? -8.445 10.761 -17.460 1.00 23.05 239 SER A C 1
ATOM 1911 O O . SER A 1 239 ? -8.585 11.969 -17.341 1.00 23.05 239 SER A O 1
ATOM 1913 N N . GLY A 1 240 ? -7.499 10.212 -18.237 1.00 28.42 240 GLY A N 1
ATOM 1914 C CA . GLY A 1 240 ? -6.904 10.840 -19.435 1.00 28.42 240 GLY A CA 1
ATOM 1915 C C . GLY A 1 240 ? -5.894 11.990 -19.268 1.00 28.42 240 GLY A C 1
ATOM 1916 O O . GLY A 1 240 ? -6.290 13.149 -19.252 1.00 28.42 240 GLY A O 1
ATOM 1917 N N . MET A 1 241 ? -4.587 11.690 -19.338 1.00 26.23 241 MET A N 1
ATOM 1918 C CA . MET A 1 241 ? -3.498 12.683 -19.471 1.00 26.23 241 MET A CA 1
ATOM 1919 C C . MET A 1 241 ? -2.309 12.185 -20.326 1.00 26.23 241 MET A C 1
ATOM 1921 O O . MET A 1 241 ? -2.251 11.010 -20.688 1.00 26.23 241 MET A O 1
ATOM 1925 N N . ASN A 1 242 ? -1.394 13.103 -20.684 1.00 27.42 242 ASN A N 1
ATOM 1926 C CA . ASN A 1 242 ? -0.153 12.882 -21.453 1.00 27.42 242 ASN A CA 1
ATOM 1927 C C . ASN A 1 242 ? 0.892 14.003 -21.161 1.00 27.42 242 ASN A C 1
ATOM 1929 O O . ASN A 1 242 ? 0.478 15.160 -21.096 1.00 27.42 242 ASN A O 1
ATOM 1933 N N . LYS A 1 243 ? 2.205 13.664 -21.167 1.00 33.47 243 LYS A N 1
ATOM 1934 C CA . LYS A 1 243 ? 3.445 14.465 -20.861 1.00 33.47 243 LYS A CA 1
ATOM 1935 C C . LYS A 1 243 ? 3.758 14.696 -19.354 1.00 33.47 243 LYS A C 1
ATOM 1937 O O . LYS A 1 243 ? 2.789 14.976 -18.664 1.00 33.47 243 LYS A O 1
ATOM 1942 N N . THR A 1 244 ? 4.968 14.558 -18.752 1.00 32.84 244 THR A N 1
ATOM 1943 C CA . THR A 1 244 ? 6.444 14.413 -19.052 1.00 32.84 244 THR A CA 1
ATOM 1944 C C . THR A 1 244 ? 7.261 15.723 -18.965 1.00 32.84 244 THR A C 1
ATOM 1946 O O . THR A 1 244 ? 6.950 16.630 -19.744 1.00 32.84 244 THR A O 1
ATOM 1949 N N . ASP A 1 245 ? 8.361 15.886 -18.191 1.00 35.25 245 ASP A N 1
ATOM 1950 C CA . ASP A 1 245 ? 9.410 14.977 -17.618 1.00 35.25 245 ASP A CA 1
ATOM 1951 C C . ASP A 1 245 ? 9.851 15.375 -16.168 1.00 35.25 245 ASP A C 1
ATOM 1953 O O . ASP A 1 245 ? 9.477 16.453 -15.715 1.00 35.25 245 ASP A O 1
ATOM 1957 N N . SER A 1 246 ? 10.665 14.653 -15.359 1.00 34.34 246 SER A N 1
ATOM 1958 C CA . SER A 1 246 ? 11.734 13.626 -15.538 1.00 34.34 246 SER A CA 1
ATOM 1959 C C . SER A 1 246 ? 11.615 12.475 -14.506 1.00 34.34 246 SER A C 1
ATOM 1961 O O . SER A 1 246 ? 10.953 12.634 -13.486 1.00 34.34 246 SER A O 1
ATOM 1963 N N . THR A 1 247 ? 12.259 11.320 -14.750 1.00 52.19 247 THR A N 1
ATOM 1964 C CA . THR A 1 247 ? 11.904 9.981 -14.204 1.00 52.19 247 THR A CA 1
ATOM 1965 C C . THR A 1 247 ? 10.451 9.618 -14.508 1.00 52.19 247 THR A C 1
ATOM 1967 O O . THR A 1 247 ? 9.588 9.597 -13.632 1.00 52.19 247 THR A O 1
ATOM 1970 N N . ARG A 1 248 ? 10.164 9.354 -15.791 1.00 64.00 248 ARG A N 1
ATOM 1971 C CA . ARG A 1 248 ? 8.805 9.023 -16.227 1.00 64.00 248 ARG A CA 1
ATOM 1972 C C . ARG A 1 248 ? 8.338 7.722 -15.583 1.00 64.00 248 ARG A C 1
ATOM 1974 O O . ARG A 1 248 ? 9.069 6.732 -15.502 1.00 64.00 248 ARG A O 1
ATOM 1981 N N . VAL A 1 249 ? 7.063 7.726 -15.223 1.00 68.81 249 VAL A N 1
ATOM 1982 C CA . VAL A 1 249 ? 6.297 6.536 -14.877 1.00 68.81 249 VAL A CA 1
ATOM 1983 C C . VAL A 1 249 ? 5.317 6.305 -16.020 1.00 68.81 249 VAL A C 1
ATOM 1985 O O . VAL A 1 249 ? 4.433 7.129 -16.251 1.00 68.81 249 VAL A O 1
ATOM 1988 N N . PHE A 1 250 ? 5.463 5.209 -16.761 1.00 73.50 250 PHE A N 1
ATOM 1989 C CA . PHE A 1 250 ? 4.450 4.791 -17.725 1.00 73.50 250 PHE A CA 1
ATOM 1990 C C . PHE A 1 250 ? 3.495 3.817 -17.040 1.00 73.50 250 PHE A C 1
ATOM 1992 O O . PHE A 1 250 ? 3.902 2.748 -16.586 1.00 73.50 250 PHE A O 1
ATOM 1999 N N . MET A 1 251 ? 2.210 4.166 -16.993 1.00 73.19 251 MET A N 1
ATOM 2000 C CA . MET A 1 251 ? 1.165 3.237 -16.580 1.00 73.19 251 MET A CA 1
ATOM 2001 C C . MET A 1 251 ? 0.416 2.708 -17.805 1.00 73.19 251 MET A C 1
ATOM 2003 O O . MET A 1 251 ? -0.071 3.473 -18.641 1.00 73.19 251 MET A O 1
ATOM 2007 N N . SER A 1 252 ? 0.280 1.386 -17.900 1.00 76.81 252 SER A N 1
ATOM 2008 C CA . SER A 1 252 ? -0.534 0.755 -18.936 1.00 76.81 252 SER A CA 1
ATOM 2009 C C . SER A 1 252 ? -2.027 1.051 -18.749 1.00 76.81 252 SER A C 1
ATOM 2011 O O . SER A 1 252 ? -2.501 1.412 -17.670 1.00 76.81 252 SER A O 1
ATOM 2013 N N . LYS A 1 253 ? -2.822 0.851 -19.805 1.00 73.75 253 LYS A N 1
ATOM 2014 C CA . LYS A 1 253 ? -4.282 0.880 -19.674 1.00 73.75 253 LYS A CA 1
ATOM 2015 C C . LYS A 1 253 ? -4.728 -0.234 -18.720 1.00 73.75 253 LYS A C 1
ATOM 2017 O O . LYS A 1 253 ? -4.505 -1.405 -19.011 1.00 73.75 253 LYS A O 1
ATOM 2022 N N . GLY A 1 254 ? -5.421 0.133 -17.641 1.00 74.56 254 GLY A N 1
ATOM 2023 C CA . GLY A 1 254 ? -5.915 -0.820 -16.645 1.00 74.56 254 GLY A CA 1
ATOM 2024 C C . GLY A 1 254 ? -6.833 -1.889 -17.243 1.00 74.56 254 GLY A C 1
ATOM 2025 O O . GLY A 1 254 ? -7.904 -1.569 -17.774 1.00 74.56 254 GLY A O 1
ATOM 2026 N N . ILE A 1 255 ? -6.420 -3.150 -17.123 1.00 80.62 255 ILE A N 1
ATOM 2027 C CA . ILE A 1 255 ? -7.132 -4.342 -17.592 1.00 80.62 255 ILE A CA 1
ATOM 2028 C C . ILE A 1 255 ? -8.075 -4.806 -16.479 1.00 80.62 255 ILE A C 1
ATOM 2030 O O . ILE A 1 255 ? -7.644 -4.980 -15.343 1.00 80.62 255 ILE A O 1
ATOM 2034 N N . ALA A 1 256 ? -9.357 -5.013 -16.785 1.00 83.19 256 ALA A N 1
ATOM 2035 C CA . ALA A 1 256 ? -10.309 -5.540 -15.808 1.00 83.19 256 ALA A CA 1
ATOM 2036 C C . ALA A 1 256 ? -9.935 -6.978 -15.409 1.00 83.19 256 ALA A C 1
ATOM 2038 O O . ALA A 1 256 ? -9.722 -7.822 -16.281 1.00 83.19 256 ALA A O 1
ATOM 2039 N N . VAL A 1 257 ? -9.870 -7.259 -14.105 1.00 86.19 257 VAL A N 1
ATOM 2040 C CA . VAL A 1 257 ? -9.607 -8.613 -13.597 1.00 86.19 257 VAL A CA 1
ATOM 2041 C C . VAL A 1 257 ? -10.939 -9.322 -13.378 1.00 86.19 257 VAL A C 1
ATOM 2043 O O . VAL A 1 257 ? -11.744 -8.896 -12.556 1.00 86.19 257 VAL A O 1
ATOM 2046 N N . THR A 1 258 ? -11.177 -10.405 -14.114 1.00 87.38 258 THR A N 1
ATOM 2047 C CA . THR A 1 258 ? -12.330 -11.295 -13.919 1.00 87.38 258 THR A CA 1
ATOM 2048 C C . THR A 1 258 ? -11.907 -12.545 -13.144 1.00 87.38 258 THR A C 1
ATOM 2050 O O . THR A 1 258 ? -10.757 -12.973 -13.241 1.00 87.38 258 THR A O 1
ATOM 2053 N N . ALA A 1 259 ? -12.828 -13.128 -12.363 1.00 90.94 259 ALA A N 1
ATOM 2054 C CA . ALA A 1 259 ? -12.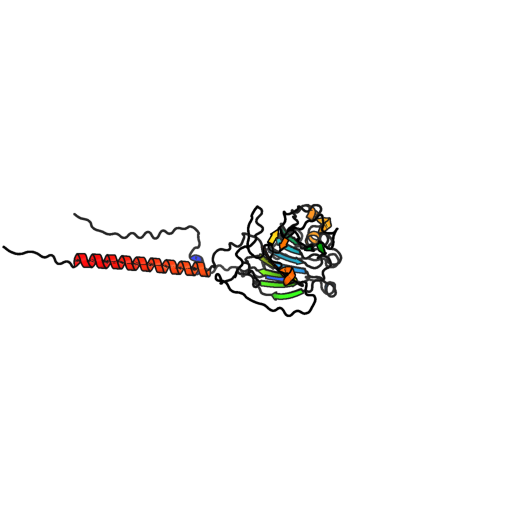556 -14.252 -11.453 1.00 90.94 259 ALA A CA 1
ATOM 2055 C C . ALA A 1 259 ? -11.389 -13.968 -10.479 1.00 90.94 259 ALA A C 1
ATOM 2057 O O . ALA A 1 259 ? -10.392 -14.693 -10.426 1.00 90.94 259 ALA A O 1
ATOM 2058 N N . MET A 1 260 ? -11.516 -12.891 -9.701 1.00 91.06 260 MET A N 1
ATOM 2059 C CA . MET A 1 260 ? -10.525 -12.469 -8.710 1.00 91.06 260 MET A CA 1
ATOM 2060 C C . MET A 1 260 ? -10.208 -13.538 -7.666 1.00 91.06 260 MET A C 1
ATOM 2062 O O . MET A 1 260 ? -9.048 -13.655 -7.271 1.00 91.06 260 MET A O 1
ATOM 2066 N N . HIS A 1 261 ? -11.181 -14.367 -7.276 1.00 92.56 261 HIS A N 1
ATOM 2067 C CA . HIS A 1 261 ? -10.951 -15.495 -6.364 1.00 92.56 261 HIS A CA 1
ATOM 2068 C C . HIS A 1 261 ? -9.843 -16.447 -6.847 1.00 92.56 261 HIS A C 1
ATOM 2070 O O . HIS A 1 261 ? -9.221 -17.116 -6.032 1.00 92.56 261 HIS A O 1
ATOM 2076 N N . LYS A 1 262 ? -9.555 -16.513 -8.154 1.00 91.31 262 LYS A N 1
ATOM 2077 C CA . LYS A 1 262 ? -8.491 -17.365 -8.701 1.00 91.31 262 LYS A CA 1
ATOM 2078 C C . LYS A 1 262 ? -7.086 -16.781 -8.513 1.00 91.31 262 LYS A C 1
ATOM 2080 O O . LYS A 1 262 ? -6.129 -17.543 -8.438 1.00 91.31 262 LYS A O 1
ATOM 2085 N N . TYR A 1 263 ? -6.965 -15.454 -8.477 1.00 89.69 263 TYR A N 1
ATOM 2086 C CA . TYR A 1 263 ? -5.682 -14.740 -8.429 1.00 89.69 263 TYR A CA 1
ATOM 2087 C C . TYR A 1 263 ? -5.338 -14.227 -7.026 1.00 89.69 263 TYR A C 1
ATOM 2089 O O . TYR A 1 263 ? -4.165 -14.101 -6.692 1.00 89.69 263 TYR A O 1
ATOM 2097 N N . PHE A 1 264 ? -6.354 -13.950 -6.204 1.00 91.50 264 PHE A N 1
ATOM 2098 C CA . PHE A 1 264 ? -6.205 -13.283 -4.910 1.00 91.50 264 PHE A CA 1
ATOM 2099 C C . PHE A 1 264 ? -6.709 -14.119 -3.720 1.00 91.50 264 PHE A C 1
ATOM 2101 O O . PHE A 1 264 ? -6.873 -13.579 -2.628 1.00 91.50 264 PHE A O 1
ATOM 2108 N N . ASN A 1 265 ? -6.904 -15.435 -3.884 1.00 91.56 265 ASN A N 1
ATOM 2109 C CA . ASN A 1 265 ? -7.268 -16.366 -2.795 1.00 91.56 265 ASN A CA 1
ATOM 2110 C C . ASN A 1 265 ? -6.275 -16.411 -1.621 1.00 91.56 265 ASN A C 1
ATOM 2112 O O . ASN A 1 265 ? -6.593 -16.959 -0.571 1.00 91.56 265 ASN A O 1
ATOM 2116 N N . LEU A 1 266 ? -5.075 -15.864 -1.801 1.00 89.62 266 LEU A N 1
ATOM 2117 C CA . LEU A 1 266 ? -4.000 -15.851 -0.808 1.00 89.62 266 LEU A CA 1
ATOM 2118 C C . LEU A 1 266 ? -3.786 -14.450 -0.211 1.00 89.62 266 LEU A C 1
ATOM 2120 O O . LEU A 1 266 ? -2.734 -14.155 0.339 1.00 89.62 266 LEU A O 1
ATOM 2124 N N . THR A 1 267 ? -4.786 -13.573 -0.334 1.00 92.94 267 THR A N 1
ATOM 2125 C CA . THR A 1 267 ? -4.754 -12.193 0.170 1.00 92.94 267 THR A CA 1
ATOM 2126 C C . THR A 1 267 ? -5.741 -11.998 1.319 1.00 92.94 267 THR A C 1
ATOM 2128 O O . THR A 1 267 ? -6.799 -12.634 1.360 1.00 92.94 267 THR A O 1
ATOM 2131 N N . SER A 1 268 ? -5.458 -11.037 2.203 1.00 94.19 268 SER A N 1
ATOM 2132 C CA . SER A 1 268 ? -6.427 -10.562 3.200 1.00 94.19 268 SER A CA 1
ATOM 2133 C C . SER A 1 268 ? -7.785 -10.134 2.602 1.00 94.19 268 SER A C 1
ATOM 2135 O O . SER A 1 268 ? -8.807 -10.284 3.270 1.00 94.19 268 SER A O 1
ATOM 2137 N N . LEU A 1 269 ? -7.857 -9.702 1.331 1.00 93.94 269 LEU A N 1
ATOM 2138 C CA . LEU A 1 269 ? -9.139 -9.429 0.656 1.00 93.94 269 LEU A CA 1
ATOM 2139 C C . LEU A 1 269 ? -10.039 -10.675 0.608 1.00 93.94 269 LEU A C 1
ATOM 2141 O O . LEU A 1 269 ? -11.228 -10.619 0.930 1.00 93.94 269 LEU A O 1
ATOM 2145 N N . TYR A 1 270 ? -9.467 -11.817 0.226 1.00 95.00 270 TYR A N 1
ATOM 2146 C CA . TYR A 1 270 ? -10.186 -13.087 0.173 1.00 95.00 270 TYR A CA 1
ATOM 2147 C C . TYR A 1 270 ? -10.475 -13.638 1.575 1.00 95.00 270 TYR A C 1
ATOM 2149 O O . TYR A 1 270 ? -11.550 -14.199 1.793 1.00 95.00 270 TYR A O 1
ATOM 2157 N N . ALA A 1 271 ? -9.591 -13.391 2.546 1.00 95.50 271 ALA A N 1
ATOM 2158 C CA . ALA A 1 271 ? -9.831 -13.719 3.951 1.00 95.50 271 ALA A CA 1
ATOM 2159 C C . ALA A 1 271 ? -11.097 -13.034 4.513 1.00 95.50 271 ALA A C 1
ATOM 2161 O O . ALA A 1 271 ? -11.829 -13.650 5.284 1.00 95.50 271 ALA A O 1
ATOM 2162 N N . ILE A 1 272 ? -11.401 -11.798 4.092 1.00 95.31 272 ILE A N 1
ATOM 2163 C CA . ILE A 1 272 ? -12.616 -11.062 4.499 1.00 95.31 272 ILE A CA 1
ATOM 2164 C C . ILE A 1 272 ? -13.845 -11.521 3.699 1.00 95.31 272 ILE A C 1
ATOM 2166 O O . ILE A 1 272 ? -14.893 -11.860 4.259 1.00 95.31 272 ILE A O 1
ATOM 2170 N N . TYR A 1 273 ? -13.743 -11.521 2.368 1.00 95.62 273 TYR A N 1
ATOM 2171 C CA . TYR A 1 273 ? -14.918 -11.584 1.492 1.00 95.62 273 TYR A CA 1
ATOM 2172 C C . TYR A 1 273 ? -15.168 -12.961 0.854 1.00 95.62 273 TYR A C 1
ATOM 2174 O O . TYR A 1 273 ? -16.304 -13.242 0.447 1.00 95.62 273 TYR A O 1
ATOM 2182 N N . GLY A 1 274 ? -14.154 -13.828 0.787 1.00 94.62 274 GLY A N 1
ATOM 2183 C CA . GLY A 1 274 ? -14.172 -15.085 0.036 1.00 94.62 274 GLY A CA 1
ATOM 2184 C C . GLY A 1 274 ? -14.419 -14.862 -1.457 1.00 94.62 274 GLY A C 1
ATOM 2185 O O . GLY A 1 274 ? -14.055 -13.829 -2.013 1.00 94.62 274 GLY A O 1
ATOM 2186 N N . ASN A 1 275 ? -15.134 -15.785 -2.106 1.00 94.69 275 ASN A N 1
ATOM 2187 C CA . ASN A 1 275 ? -15.498 -15.670 -3.528 1.00 94.69 275 ASN A CA 1
ATOM 2188 C C . ASN A 1 275 ? -16.306 -14.402 -3.879 1.00 94.69 275 ASN A C 1
ATOM 2190 O O . ASN A 1 275 ? -16.408 -14.053 -5.052 1.00 94.69 275 ASN A O 1
ATOM 2194 N N . ARG A 1 276 ? -16.859 -13.676 -2.893 1.00 93.94 276 ARG A N 1
ATOM 2195 C CA . ARG A 1 276 ? -17.552 -12.400 -3.140 1.00 93.94 276 ARG A CA 1
ATOM 2196 C C . ARG A 1 276 ? -16.618 -11.299 -3.643 1.00 93.94 276 ARG A C 1
ATOM 2198 O O . ARG A 1 276 ? -17.129 -10.321 -4.177 1.00 93.94 276 ARG A O 1
ATOM 2205 N N . ILE A 1 277 ? -15.289 -11.464 -3.566 1.00 93.31 277 ILE A N 1
ATOM 2206 C CA . ILE A 1 277 ? -14.365 -10.528 -4.227 1.00 93.31 277 ILE A CA 1
ATOM 2207 C C . ILE A 1 277 ? -14.626 -10.420 -5.734 1.00 93.31 277 ILE A C 1
ATOM 2209 O O . ILE A 1 277 ? -14.421 -9.354 -6.290 1.00 93.31 277 ILE A O 1
ATOM 2213 N N . ASP A 1 278 ? -15.186 -11.437 -6.395 1.00 91.94 278 ASP A N 1
ATOM 2214 C CA . ASP A 1 278 ? -15.561 -11.347 -7.818 1.00 91.94 278 ASP A CA 1
ATOM 2215 C C . ASP A 1 278 ? -16.599 -10.249 -8.134 1.00 91.94 278 ASP A C 1
ATOM 2217 O O . ASP A 1 278 ? -16.785 -9.898 -9.297 1.00 91.94 278 ASP A O 1
ATOM 2221 N N . GLN A 1 279 ? -17.281 -9.706 -7.118 1.00 88.44 279 GLN A N 1
ATOM 2222 C CA . GLN A 1 279 ? -18.233 -8.596 -7.243 1.00 88.44 279 GLN A CA 1
ATOM 2223 C C . GLN A 1 279 ? -17.555 -7.214 -7.178 1.00 88.44 279 GLN A C 1
ATOM 2225 O O . GLN A 1 279 ? -18.191 -6.204 -7.475 1.00 88.44 279 GLN A O 1
ATOM 2230 N N . PHE A 1 280 ? -16.282 -7.150 -6.777 1.00 86.56 280 PHE A N 1
ATOM 2231 C CA . PHE A 1 280 ? -15.532 -5.908 -6.609 1.00 86.56 280 PHE A CA 1
ATOM 2232 C C . PHE A 1 280 ? -14.942 -5.451 -7.948 1.00 86.56 280 PHE A C 1
ATOM 2234 O O . PHE A 1 280 ? -14.531 -6.255 -8.787 1.00 86.56 280 PHE A O 1
ATOM 2241 N N . LEU A 1 281 ? -14.835 -4.134 -8.136 1.00 86.56 281 LEU A N 1
ATOM 2242 C CA . LEU A 1 281 ? -14.141 -3.568 -9.287 1.00 86.56 281 LEU A CA 1
ATOM 2243 C C . LEU A 1 281 ? -12.624 -3.681 -9.092 1.00 86.56 281 LEU A C 1
ATOM 2245 O O . LEU A 1 281 ? -12.051 -2.938 -8.301 1.00 86.56 281 LEU A O 1
ATOM 2249 N N . ALA A 1 282 ? -11.968 -4.534 -9.877 1.00 86.06 282 ALA A N 1
ATOM 2250 C CA . ALA A 1 282 ? -10.512 -4.593 -9.936 1.00 86.06 282 ALA A CA 1
ATOM 2251 C C . ALA A 1 282 ? -9.957 -4.330 -11.331 1.00 86.06 282 ALA A C 1
ATOM 2253 O O . ALA A 1 282 ? -10.481 -4.781 -12.356 1.00 86.06 282 ALA A O 1
ATOM 2254 N N . ARG A 1 283 ? -8.836 -3.609 -11.347 1.00 83.50 283 ARG A N 1
ATOM 2255 C CA . ARG A 1 283 ? -8.054 -3.302 -12.538 1.00 83.50 283 ARG A CA 1
ATOM 2256 C C . ARG A 1 283 ? -6.592 -3.613 -12.260 1.00 83.50 283 ARG A C 1
ATOM 2258 O O . ARG A 1 283 ? -6.021 -3.089 -11.310 1.00 83.50 283 ARG A O 1
ATOM 2265 N N . ARG A 1 284 ? -5.993 -4.435 -13.116 1.00 84.88 284 ARG A N 1
ATOM 2266 C CA . ARG A 1 284 ? -4.554 -4.685 -13.142 1.00 84.88 284 ARG A CA 1
ATOM 2267 C C . ARG A 1 284 ? -3.897 -3.645 -14.038 1.00 84.88 284 ARG A C 1
ATOM 2269 O O . ARG A 1 284 ? -4.317 -3.456 -15.182 1.00 84.88 284 ARG A O 1
ATOM 2276 N N . TYR A 1 285 ? -2.859 -3.009 -13.521 1.00 82.38 285 TYR A N 1
ATOM 2277 C CA . TYR A 1 285 ? -2.018 -2.065 -14.243 1.00 82.38 285 TYR A CA 1
ATOM 2278 C C . TYR A 1 285 ? -0.593 -2.608 -14.273 1.00 82.38 285 TYR A C 1
ATOM 2280 O O . TYR A 1 285 ? -0.162 -3.277 -13.337 1.00 82.38 285 TYR A O 1
ATOM 2288 N N . LEU A 1 286 ? 0.139 -2.309 -15.340 1.00 83.56 286 LEU A N 1
ATOM 2289 C CA . LEU A 1 286 ? 1.593 -2.380 -15.334 1.00 83.56 286 LEU A CA 1
ATOM 2290 C C . LEU A 1 286 ? 2.110 -0.962 -15.156 1.00 83.56 286 LEU A C 1
ATOM 2292 O O . LEU A 1 286 ? 1.662 -0.056 -15.859 1.00 83.56 286 LEU A O 1
ATOM 2296 N N . VAL A 1 287 ? 3.052 -0.805 -14.238 1.00 83.12 287 VAL A N 1
ATOM 2297 C CA . VAL A 1 287 ? 3.804 0.426 -14.030 1.00 83.12 287 VAL A CA 1
ATOM 2298 C C . VAL A 1 287 ? 5.240 0.129 -14.453 1.00 83.12 287 VAL A C 1
ATOM 2300 O O . VAL A 1 287 ? 5.848 -0.802 -13.929 1.00 83.12 287 VAL A O 1
ATOM 2303 N N . SER A 1 288 ? 5.751 0.859 -15.441 1.00 83.19 288 SER A N 1
ATOM 2304 C CA . SER A 1 288 ? 7.139 0.781 -15.899 1.00 83.19 288 SER A CA 1
ATOM 2305 C C . SER A 1 288 ? 7.841 2.125 -15.719 1.00 83.19 288 SER A C 1
ATOM 2307 O O . SER A 1 288 ? 7.217 3.189 -15.710 1.00 83.19 288 SER A O 1
ATOM 2309 N N . PHE A 1 289 ? 9.158 2.060 -15.544 1.00 79.31 289 PHE A N 1
ATOM 2310 C CA . PHE A 1 289 ? 9.991 3.171 -15.097 1.00 79.31 289 PHE A CA 1
ATOM 2311 C C . PHE A 1 289 ? 11.179 3.355 -16.036 1.00 79.31 289 PH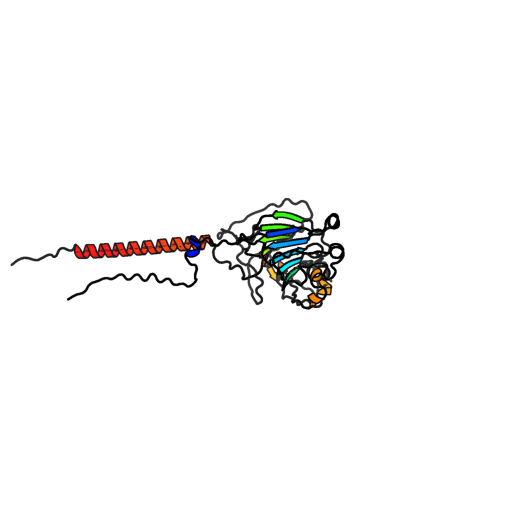E A C 1
ATOM 2313 O O . PHE A 1 289 ? 11.758 2.371 -16.494 1.00 79.31 289 PHE A O 1
ATOM 2320 N N . GLY A 1 290 ? 11.558 4.608 -16.273 1.00 70.50 290 GLY A N 1
ATOM 2321 C CA . GLY A 1 290 ? 12.679 4.989 -17.131 1.00 70.50 290 GLY A CA 1
ATOM 2322 C C . GLY A 1 290 ? 12.321 6.181 -18.010 1.00 70.50 290 GLY A C 1
ATOM 2323 O O . GLY A 1 290 ? 11.210 6.703 -17.956 1.00 70.50 290 GLY A O 1
ATOM 2324 N N . ALA A 1 291 ? 13.258 6.627 -18.830 1.00 70.06 291 ALA A N 1
ATOM 2325 C CA . ALA A 1 291 ? 13.035 7.626 -19.861 1.00 70.06 291 ALA A CA 1
ATOM 2326 C C . ALA A 1 291 ? 13.859 7.279 -21.112 1.00 70.06 291 ALA A C 1
ATOM 2328 O O . ALA A 1 291 ? 14.940 6.699 -20.978 1.00 70.06 291 ALA A O 1
ATOM 2329 N N . PRO A 1 292 ? 13.388 7.661 -22.316 1.00 71.12 292 PRO A N 1
ATOM 2330 C CA . PRO A 1 292 ? 14.082 7.360 -23.561 1.00 71.12 292 PRO A CA 1
ATOM 2331 C C . PRO A 1 292 ? 15.572 7.734 -23.523 1.00 71.12 292 PRO A C 1
ATOM 2333 O O . PRO A 1 292 ? 15.920 8.896 -23.302 1.00 71.12 292 PRO A O 1
ATOM 2336 N N . ASN A 1 293 ? 16.451 6.763 -23.772 1.00 71.62 293 ASN A N 1
ATOM 2337 C CA . ASN A 1 293 ? 17.919 6.867 -23.750 1.00 71.62 293 ASN A CA 1
ATOM 2338 C C . ASN A 1 293 ? 18.567 7.194 -22.384 1.00 71.62 293 ASN A C 1
ATOM 2340 O O . ASN A 1 293 ? 19.761 7.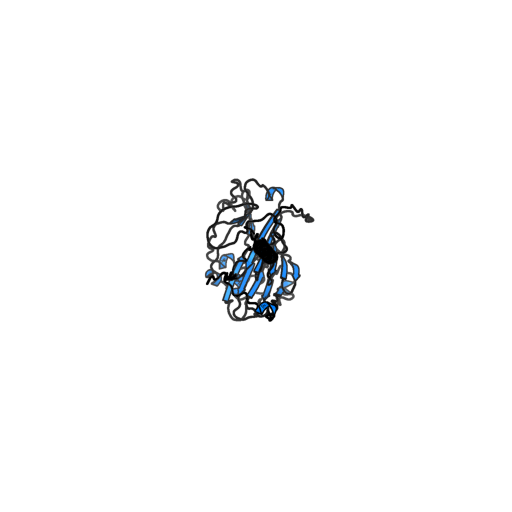510 -22.346 1.00 71.62 293 ASN A O 1
ATOM 2344 N N . ASP A 1 294 ? 17.860 7.098 -21.249 1.00 72.62 294 ASP A N 1
ATOM 2345 C CA . ASP A 1 294 ? 18.477 7.369 -19.938 1.00 72.62 294 ASP A CA 1
ATOM 2346 C C . ASP A 1 294 ? 19.518 6.303 -19.539 1.00 72.62 294 ASP A C 1
ATOM 2348 O O . ASP A 1 294 ? 20.572 6.619 -18.971 1.00 72.62 294 ASP A O 1
ATOM 2352 N N . GLY A 1 295 ? 19.258 5.035 -19.874 1.00 69.75 295 GLY A N 1
ATOM 2353 C CA . GLY A 1 295 ? 20.001 3.868 -19.404 1.00 69.75 295 GLY A CA 1
ATOM 2354 C C . GLY A 1 295 ? 20.151 3.797 -17.878 1.00 69.75 295 GLY A C 1
ATOM 2355 O O . GLY A 1 295 ? 21.139 3.227 -17.417 1.00 69.75 295 GLY A O 1
ATOM 2356 N N . PHE A 1 296 ? 19.257 4.420 -17.101 1.00 70.25 296 PHE A N 1
ATOM 2357 C CA . PHE A 1 296 ? 19.434 4.670 -15.667 1.00 70.25 296 PHE A CA 1
ATOM 2358 C C . PHE A 1 296 ? 19.554 3.361 -14.894 1.00 70.25 296 PHE A C 1
ATOM 2360 O O . PHE A 1 296 ? 20.621 3.084 -14.351 1.00 70.25 296 PHE A O 1
ATOM 2367 N N . TYR A 1 297 ? 18.519 2.516 -14.940 1.00 70.25 297 TYR A N 1
ATOM 2368 C CA . TYR A 1 297 ? 18.492 1.243 -14.214 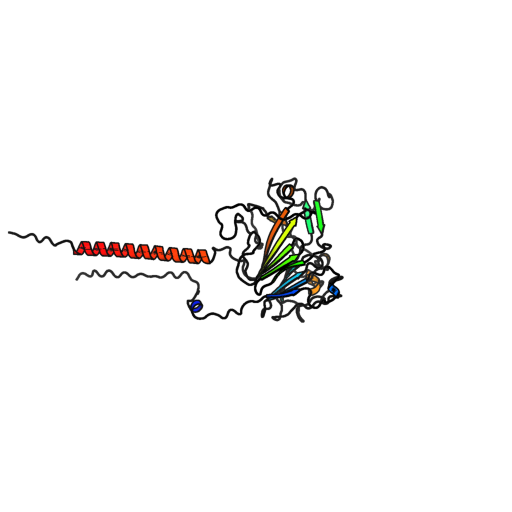1.00 70.25 297 TYR A CA 1
ATOM 2369 C C . TYR A 1 297 ? 19.654 0.317 -14.606 1.00 70.25 297 TYR A C 1
ATOM 2371 O O . TYR A 1 297 ? 20.256 -0.315 -13.749 1.00 70.25 297 TYR A O 1
ATOM 2379 N N . ASN A 1 298 ? 20.058 0.303 -15.882 1.00 72.75 298 ASN A N 1
ATOM 2380 C CA . ASN A 1 298 ? 21.207 -0.490 -16.330 1.00 72.75 298 ASN A CA 1
ATOM 2381 C C . ASN A 1 298 ? 22.533 -0.024 -15.684 1.00 72.75 298 ASN A C 1
ATOM 2383 O O . ASN A 1 298 ? 23.379 -0.846 -15.339 1.00 72.75 298 ASN A O 1
ATOM 2387 N N . LYS A 1 299 ? 22.706 1.292 -15.484 1.00 72.12 299 LYS A N 1
ATOM 2388 C CA . LYS A 1 299 ? 23.904 1.899 -14.869 1.00 72.12 299 LYS A CA 1
ATOM 2389 C C . LYS A 1 299 ? 23.903 1.824 -13.341 1.00 72.12 299 LYS A C 1
ATOM 2391 O O . LYS A 1 299 ? 24.967 1.659 -12.755 1.00 72.12 299 LYS A O 1
ATOM 2396 N N . THR A 1 300 ? 22.750 2.031 -12.706 1.00 65.88 300 THR A N 1
ATOM 2397 C CA . THR A 1 300 ? 22.626 2.164 -11.244 1.00 65.88 300 THR A CA 1
ATOM 2398 C C . THR A 1 300 ? 22.195 0.881 -10.551 1.00 65.88 300 THR A C 1
ATOM 2400 O O . THR A 1 300 ? 22.423 0.765 -9.353 1.00 65.88 300 THR A O 1
ATOM 2403 N N . GLN A 1 301 ? 21.566 -0.049 -11.279 1.00 68.31 301 GLN A N 1
ATOM 2404 C CA . GLN A 1 301 ? 20.928 -1.259 -10.747 1.00 68.31 301 GLN A CA 1
ATOM 2405 C C . GLN A 1 301 ? 19.869 -0.984 -9.659 1.00 68.31 301 GLN A C 1
ATOM 2407 O O . GLN A 1 301 ? 19.504 -1.862 -8.882 1.00 68.31 301 GLN A O 1
ATOM 2412 N N . TYR A 1 302 ? 19.350 0.248 -9.647 1.00 67.06 302 TYR A N 1
ATOM 2413 C CA . TYR A 1 302 ? 18.493 0.798 -8.607 1.00 67.06 302 TYR A CA 1
ATOM 2414 C C . TYR A 1 302 ? 17.291 1.518 -9.219 1.00 67.06 302 TYR A C 1
ATOM 2416 O O . TYR A 1 302 ? 17.425 2.273 -10.187 1.00 67.06 302 TYR A O 1
ATOM 2424 N N . ASN A 1 303 ? 16.123 1.335 -8.614 1.00 69.75 303 ASN A N 1
ATOM 2425 C CA . ASN A 1 303 ? 14.900 2.066 -8.904 1.00 69.75 303 ASN A CA 1
ATOM 2426 C C . ASN A 1 303 ? 14.144 2.379 -7.603 1.00 69.75 303 ASN A C 1
ATOM 2428 O O . ASN A 1 303 ? 14.238 1.641 -6.623 1.00 69.75 303 ASN A O 1
ATOM 2432 N N . ALA A 1 304 ? 13.382 3.468 -7.597 1.00 70.00 304 ALA A N 1
ATOM 2433 C CA . ALA A 1 304 ? 12.572 3.879 -6.459 1.00 70.00 304 ALA A CA 1
ATOM 2434 C C . ALA A 1 304 ? 11.286 4.545 -6.946 1.00 70.00 304 ALA A C 1
ATOM 2436 O O . ALA A 1 304 ? 11.324 5.441 -7.789 1.00 70.00 304 ALA A O 1
ATOM 2437 N N . TRP A 1 305 ? 10.156 4.131 -6.383 1.00 74.31 305 TRP A N 1
ATOM 2438 C CA . TRP A 1 305 ? 8.848 4.688 -6.689 1.00 74.31 305 TRP A CA 1
ATOM 2439 C C . TRP A 1 305 ? 8.048 4.909 -5.409 1.00 74.31 305 TRP A C 1
ATOM 2441 O O . TRP A 1 305 ? 7.865 3.994 -4.607 1.00 74.31 305 TRP A O 1
ATOM 2451 N N . THR A 1 306 ? 7.546 6.130 -5.245 1.00 70.50 306 THR A N 1
ATOM 2452 C CA . THR A 1 306 ? 6.727 6.533 -4.100 1.00 70.50 306 THR A CA 1
ATOM 2453 C C . THR A 1 306 ? 5.353 6.949 -4.597 1.00 70.50 306 THR A C 1
ATOM 2455 O O . THR A 1 306 ? 5.248 7.721 -5.552 1.00 70.50 306 THR A O 1
ATOM 2458 N N . PHE A 1 307 ? 4.299 6.483 -3.935 1.00 71.94 307 PHE A N 1
ATOM 2459 C CA . PHE A 1 307 ? 2.930 6.930 -4.174 1.00 71.94 307 PHE A CA 1
ATOM 2460 C C . PHE A 1 307 ? 2.133 6.934 -2.867 1.00 71.94 307 PHE A C 1
ATOM 2462 O O . PHE A 1 307 ? 2.456 6.215 -1.920 1.00 71.94 307 PHE A O 1
ATOM 2469 N N . ASN A 1 308 ? 1.074 7.739 -2.828 1.00 71.00 308 ASN A N 1
ATOM 2470 C CA . ASN A 1 308 ? 0.164 7.808 -1.691 1.00 71.00 308 ASN A CA 1
ATOM 2471 C C . ASN A 1 308 ? -1.150 7.094 -2.017 1.00 71.00 308 ASN A C 1
ATOM 2473 O O . ASN A 1 308 ? -1.637 7.156 -3.147 1.00 71.00 308 ASN A O 1
ATOM 2477 N N . LEU A 1 309 ? -1.744 6.457 -1.009 1.00 71.56 309 LEU A N 1
ATOM 2478 C CA . LEU A 1 309 ? -3.118 5.972 -1.032 1.00 71.56 309 LEU A CA 1
ATOM 2479 C C . LEU A 1 309 ? -3.860 6.544 0.184 1.00 71.56 309 LEU A C 1
ATOM 2481 O O . LEU A 1 309 ? -3.409 6.437 1.324 1.00 71.56 309 LEU A O 1
ATOM 2485 N N . GLY A 1 310 ? -5.002 7.179 -0.055 1.00 65.44 310 GLY A N 1
ATOM 2486 C CA . GLY A 1 310 ? -5.738 7.933 0.958 1.00 65.44 310 GLY A CA 1
ATOM 2487 C C . GLY A 1 310 ? -7.235 7.969 0.691 1.00 65.44 310 GLY A C 1
ATOM 2488 O O . GLY A 1 310 ? -7.706 7.427 -0.309 1.00 65.44 310 GLY A O 1
ATOM 2489 N N . HIS A 1 311 ? -7.970 8.613 1.597 1.00 64.44 311 HIS A N 1
ATOM 2490 C CA . HIS A 1 311 ? -9.420 8.789 1.502 1.00 64.44 311 HIS A CA 1
ATOM 2491 C C . HIS A 1 311 ? -9.787 10.248 1.703 1.00 64.44 311 HIS A C 1
ATOM 2493 O O . HIS A 1 311 ? -9.214 10.916 2.557 1.00 64.44 311 HIS A O 1
ATOM 2499 N N . GLY A 1 312 ? -10.802 10.695 0.969 1.00 58.38 312 GLY A N 1
ATOM 2500 C CA . GLY A 1 312 ? -11.212 12.092 0.934 1.00 58.38 312 GLY A CA 1
ATOM 2501 C C . GLY A 1 312 ? -10.786 12.750 -0.370 1.00 58.38 312 GLY A C 1
ATOM 2502 O O . GLY A 1 312 ? -10.595 12.076 -1.384 1.00 58.38 312 GLY A O 1
ATOM 2503 N N . GLU A 1 313 ? -10.692 14.072 -0.336 1.00 52.06 313 GLU A N 1
ATOM 2504 C CA . GLU A 1 313 ? -10.232 14.863 -1.471 1.00 52.06 313 GLU A CA 1
ATOM 2505 C C . GLU A 1 313 ? -8.707 14.716 -1.626 1.00 52.06 313 GLU A C 1
ATOM 2507 O O . GLU A 1 313 ? -8.004 14.576 -0.618 1.00 52.06 313 GLU A O 1
ATOM 2512 N N . PRO A 1 314 ? -8.179 14.708 -2.865 1.00 54.94 314 PRO A N 1
ATOM 2513 C CA . PRO A 1 314 ? -6.746 14.785 -3.100 1.00 54.94 314 PRO A CA 1
ATOM 2514 C C . PRO A 1 314 ? -6.136 15.986 -2.384 1.00 54.94 314 PRO A C 1
ATOM 2516 O O . PRO A 1 314 ? -6.764 17.034 -2.235 1.00 54.94 314 PRO A O 1
ATOM 2519 N N . ILE A 1 315 ? -4.891 15.837 -1.948 1.00 57.50 315 ILE A N 1
ATOM 2520 C CA . ILE A 1 315 ? -4.183 16.924 -1.284 1.00 57.50 315 ILE A CA 1
ATOM 2521 C C . ILE A 1 315 ? -3.742 17.894 -2.369 1.00 57.50 315 ILE A C 1
ATOM 2523 O O . ILE A 1 315 ? -2.760 17.640 -3.068 1.00 57.50 315 ILE A O 1
ATOM 2527 N N . ASP A 1 316 ? -4.476 18.995 -2.506 1.00 52.22 316 ASP A N 1
ATOM 2528 C CA . ASP A 1 316 ? -4.086 20.083 -3.390 1.00 52.22 316 ASP A CA 1
ATOM 2529 C C . ASP A 1 316 ? -2.638 20.496 -3.088 1.00 52.22 316 ASP A C 1
ATOM 2531 O O . ASP A 1 316 ? -2.333 20.981 -1.994 1.00 52.22 316 ASP A O 1
ATOM 2535 N N .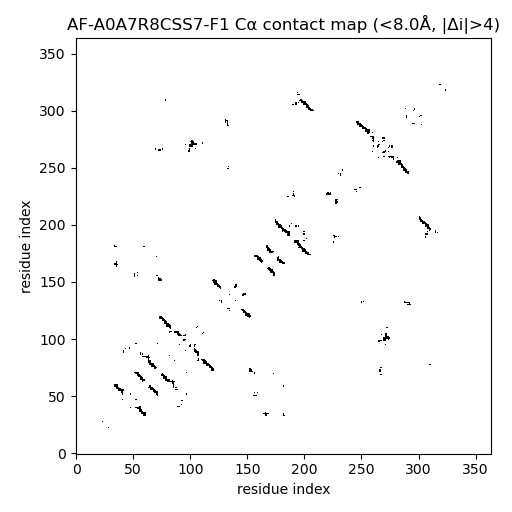 GLY A 1 317 ? -1.757 20.384 -4.087 1.00 51.31 317 GLY A N 1
ATOM 2536 C CA . GLY A 1 317 ? -0.367 20.863 -4.052 1.00 51.31 317 GLY A CA 1
ATOM 2537 C C . GLY A 1 317 ? -0.240 22.393 -4.047 1.00 51.31 317 GLY A C 1
ATOM 2538 O O . GLY A 1 317 ? 0.661 22.953 -4.671 1.00 51.31 317 GLY A O 1
ATOM 2539 N N . ASN A 1 318 ? -1.180 23.078 -3.396 1.00 53.50 318 ASN A N 1
ATOM 2540 C CA . ASN A 1 318 ? -1.196 24.517 -3.207 1.00 53.50 318 ASN A CA 1
ATOM 2541 C C . ASN A 1 318 ? -0.010 24.965 -2.336 1.00 53.50 318 ASN A C 1
ATOM 2543 O O . ASN A 1 318 ? 0.567 24.191 -1.573 1.00 53.50 318 ASN A O 1
ATOM 2547 N N . LEU A 1 319 ? 0.349 26.247 -2.455 1.00 51.94 319 LEU A N 1
ATOM 2548 C CA . LEU A 1 319 ? 1.483 26.847 -1.746 1.00 51.94 319 LEU A CA 1
ATOM 2549 C C . LEU A 1 319 ? 1.484 26.501 -0.247 1.00 51.94 319 LEU A C 1
ATOM 2551 O O . LEU A 1 319 ? 0.451 26.593 0.416 1.00 51.94 319 LEU A O 1
ATOM 2555 N N . SER A 1 320 ? 2.673 26.188 0.288 1.00 54.47 320 SER A N 1
ATOM 2556 C CA . SER A 1 320 ? 2.926 25.985 1.722 1.00 54.47 320 SER A CA 1
ATOM 2557 C C . SER A 1 320 ? 2.148 27.000 2.566 1.00 54.47 320 SER A C 1
ATOM 2559 O O . SER A 1 320 ? 2.179 28.205 2.299 1.00 54.47 320 SER A O 1
ATOM 2561 N N . ARG A 1 321 ? 1.459 26.534 3.618 1.00 53.25 321 ARG A N 1
ATOM 2562 C CA . ARG A 1 321 ? 0.667 27.394 4.518 1.00 53.25 321 ARG A CA 1
ATOM 2563 C C . ARG A 1 321 ? 1.490 28.576 5.044 1.00 53.25 321 ARG A C 1
ATOM 2565 O O . ARG A 1 321 ? 0.963 29.678 5.183 1.00 53.25 321 ARG A O 1
ATOM 2572 N N . ASN A 1 322 ? 2.788 28.368 5.270 1.00 55.97 322 ASN A N 1
ATOM 2573 C CA . ASN A 1 322 ? 3.722 29.409 5.693 1.00 55.97 322 ASN A CA 1
ATOM 2574 C C . ASN A 1 322 ? 3.961 30.455 4.590 1.00 55.97 322 ASN A C 1
ATOM 2576 O O . ASN A 1 322 ? 3.993 31.648 4.884 1.00 55.97 322 ASN A O 1
ATOM 2580 N N . VAL A 1 323 ? 4.052 30.035 3.325 1.00 63.41 323 VAL A N 1
ATOM 2581 C CA . VAL A 1 323 ? 4.190 30.914 2.150 1.00 63.41 323 VAL A CA 1
ATOM 2582 C C . VAL A 1 323 ? 2.904 31.703 1.883 1.00 63.41 323 VAL A C 1
ATOM 2584 O O . VAL A 1 323 ? 2.974 32.901 1.597 1.00 63.41 323 VAL A O 1
ATOM 2587 N N . ILE A 1 324 ? 1.723 31.096 2.047 1.00 66.25 324 ILE A N 1
ATOM 2588 C CA . ILE A 1 324 ? 0.432 31.808 1.969 1.00 66.25 324 ILE A CA 1
ATOM 2589 C C . ILE A 1 324 ? 0.354 32.885 3.060 1.00 66.25 324 ILE A C 1
ATOM 2591 O O . ILE A 1 324 ? 0.008 34.035 2.783 1.00 66.25 324 ILE A O 1
ATOM 2595 N N . ILE A 1 325 ? 0.741 32.552 4.294 1.00 72.50 325 ILE A N 1
ATOM 2596 C CA . ILE A 1 325 ? 0.779 33.506 5.409 1.00 72.50 325 ILE A CA 1
ATOM 2597 C C . ILE A 1 325 ? 1.786 34.636 5.126 1.00 72.50 325 ILE A C 1
ATOM 2599 O O . ILE A 1 325 ? 1.431 35.811 5.228 1.00 72.50 325 ILE A O 1
ATOM 2603 N N . ALA A 1 326 ? 3.014 34.310 4.715 1.00 72.94 326 ALA A N 1
ATOM 2604 C CA . ALA A 1 326 ? 4.066 35.288 4.438 1.00 72.94 326 ALA A CA 1
ATOM 2605 C C . ALA A 1 326 ? 3.706 36.239 3.283 1.00 72.94 326 ALA A C 1
ATOM 2607 O O . ALA A 1 326 ? 3.862 37.454 3.418 1.00 72.94 326 ALA A O 1
ATOM 2608 N N . SER A 1 327 ? 3.171 35.715 2.176 1.00 70.81 327 SER A N 1
ATOM 2609 C CA . SER A 1 327 ? 2.720 36.526 1.035 1.00 70.81 327 SER A CA 1
ATOM 2610 C C . SER A 1 327 ? 1.531 37.424 1.392 1.00 70.81 327 SER A C 1
ATOM 2612 O O . SER A 1 327 ? 1.513 38.591 0.996 1.00 70.81 327 SER A O 1
ATOM 2614 N N . THR A 1 328 ? 0.598 36.943 2.221 1.00 80.88 328 THR A N 1
ATOM 2615 C CA . THR A 1 328 ? -0.516 37.751 2.746 1.00 80.88 328 THR A CA 1
ATOM 2616 C C . THR A 1 328 ? -0.010 38.903 3.620 1.00 80.88 328 THR A C 1
ATOM 2618 O O . THR A 1 328 ? -0.401 40.053 3.409 1.00 80.88 328 THR A O 1
ATOM 2621 N N . PHE A 1 329 ? 0.910 38.640 4.557 1.00 81.25 329 PHE A N 1
ATOM 2622 C CA . PHE A 1 329 ? 1.521 39.690 5.381 1.00 81.25 329 PHE A CA 1
ATOM 2623 C C . PHE A 1 329 ? 2.292 40.718 4.542 1.00 81.25 329 PHE A C 1
ATOM 2625 O O . PHE A 1 329 ? 2.136 41.922 4.759 1.00 81.25 329 PHE A O 1
ATOM 2632 N N . LEU A 1 330 ? 3.076 40.271 3.557 1.00 83.69 330 LEU A N 1
ATOM 2633 C CA . LEU A 1 330 ? 3.821 41.163 2.668 1.00 83.69 330 LEU A CA 1
ATOM 2634 C C . LEU A 1 330 ? 2.874 42.048 1.837 1.00 83.69 330 LEU A C 1
ATOM 2636 O O . LEU A 1 330 ? 3.087 43.257 1.741 1.00 83.69 330 LEU A O 1
ATOM 2640 N N . GLY A 1 331 ? 1.789 41.473 1.307 1.00 82.69 331 GLY A N 1
ATOM 2641 C CA . GLY A 1 331 ? 0.750 42.204 0.579 1.00 82.69 331 GLY A CA 1
ATOM 2642 C C . GLY A 1 331 ? 0.085 43.294 1.425 1.00 82.69 331 GLY A C 1
ATOM 2643 O O . GLY A 1 331 ? -0.039 44.434 0.973 1.00 82.69 331 GLY A O 1
ATOM 2644 N N . ILE A 1 332 ? -0.266 42.988 2.679 1.00 85.88 332 ILE A N 1
ATOM 2645 C CA . ILE A 1 332 ? -0.837 43.963 3.624 1.00 85.88 332 ILE A CA 1
ATOM 2646 C C . ILE A 1 332 ? 0.141 45.122 3.882 1.00 85.88 332 ILE A C 1
ATOM 2648 O O . ILE A 1 332 ? -0.264 46.286 3.835 1.00 85.88 332 ILE A O 1
ATOM 2652 N N . ILE A 1 333 ? 1.430 44.836 4.095 1.00 87.12 333 ILE A N 1
ATOM 2653 C CA . ILE A 1 333 ? 2.465 45.865 4.306 1.00 87.12 333 ILE A CA 1
ATOM 2654 C C . ILE A 1 333 ? 2.588 46.783 3.080 1.00 87.12 333 ILE A C 1
ATOM 2656 O O . ILE A 1 333 ? 2.627 48.008 3.231 1.00 87.12 333 ILE A O 1
ATOM 2660 N N . VAL A 1 334 ? 2.589 46.220 1.866 1.00 89.12 334 VAL A N 1
ATOM 2661 C CA . VAL A 1 334 ? 2.644 47.000 0.619 1.00 89.12 334 VAL A CA 1
ATOM 2662 C C . VAL A 1 334 ? 1.426 47.922 0.501 1.00 89.12 334 VAL A C 1
ATOM 2664 O O . VAL A 1 334 ? 1.601 49.126 0.303 1.00 89.12 334 VAL A O 1
ATOM 2667 N N . VAL A 1 335 ? 0.208 47.414 0.716 1.00 88.69 335 VAL A N 1
ATOM 2668 C CA . VAL A 1 335 ? -1.024 48.226 0.674 1.00 88.69 335 VAL A CA 1
ATOM 2669 C C . VAL A 1 335 ? -0.983 49.367 1.698 1.00 88.69 335 VAL A C 1
ATOM 2671 O O . VAL A 1 335 ? -1.268 50.512 1.343 1.00 88.69 335 VAL A O 1
ATOM 2674 N N . ILE A 1 336 ? -0.562 49.104 2.940 1.00 89.31 336 ILE A N 1
ATOM 2675 C CA . ILE A 1 336 ? -0.425 50.146 3.973 1.00 89.31 336 ILE A CA 1
ATOM 2676 C C . ILE A 1 336 ? 0.598 51.210 3.548 1.00 89.31 336 ILE A C 1
ATOM 2678 O O . ILE A 1 336 ? 0.324 52.404 3.680 1.00 89.31 336 ILE A O 1
ATOM 2682 N N . SER A 1 337 ? 1.746 50.813 2.991 1.00 85.25 337 SER A N 1
ATOM 2683 C CA . SER A 1 337 ? 2.782 51.763 2.557 1.00 85.25 337 SER A CA 1
ATOM 2684 C C . SER A 1 337 ? 2.308 52.690 1.429 1.00 85.25 337 SER A C 1
ATOM 2686 O O . SER A 1 337 ? 2.595 53.891 1.459 1.00 85.25 337 SER A O 1
ATOM 2688 N N . ILE A 1 338 ? 1.511 52.171 0.487 1.00 92.19 338 ILE A N 1
ATOM 2689 C CA . ILE A 1 338 ? 0.864 52.953 -0.574 1.00 92.19 338 ILE A CA 1
ATOM 2690 C C . ILE A 1 338 ? -0.149 53.923 0.043 1.00 92.19 338 ILE A C 1
ATOM 2692 O O . ILE A 1 338 ? -0.086 55.119 -0.230 1.00 92.19 338 ILE A O 1
ATOM 2696 N N . MET A 1 339 ? -1.019 53.449 0.940 1.00 90.00 339 MET A N 1
ATOM 2697 C CA . MET A 1 339 ? -2.044 54.277 1.590 1.00 90.00 339 MET A CA 1
ATOM 2698 C C . MET A 1 339 ? -1.452 55.427 2.416 1.00 90.00 339 MET A C 1
ATOM 2700 O O . MET A 1 339 ? -1.925 56.564 2.321 1.00 90.00 339 MET A O 1
ATOM 2704 N N . VAL A 1 340 ? -0.390 55.171 3.187 1.00 90.94 340 VAL A N 1
ATOM 2705 C CA . VAL A 1 340 ? 0.327 56.202 3.958 1.00 90.94 340 VAL A CA 1
ATOM 2706 C C . VAL A 1 340 ? 1.004 57.203 3.021 1.00 90.94 340 VAL A C 1
ATOM 2708 O O . VAL A 1 340 ? 0.866 58.411 3.218 1.00 90.94 340 VAL A O 1
ATOM 2711 N N . SER A 1 341 ? 1.670 56.727 1.965 1.00 83.38 341 SER A N 1
ATOM 2712 C CA . SER A 1 341 ? 2.349 57.588 0.987 1.00 83.38 341 SER A CA 1
ATOM 2713 C C . SER A 1 341 ? 1.363 58.483 0.231 1.00 83.38 341 SER A C 1
ATOM 2715 O O . SER A 1 341 ? 1.568 59.694 0.147 1.00 83.38 341 SER A O 1
ATOM 2717 N N . SER A 1 342 ? 0.243 57.931 -0.247 1.00 87.12 342 SER A N 1
ATOM 2718 C CA . SER A 1 342 ? -0.833 58.694 -0.887 1.00 87.12 342 SER A CA 1
ATOM 2719 C C . SER A 1 342 ? -1.434 59.731 0.064 1.00 87.12 342 SER A C 1
ATOM 2721 O O . SER A 1 342 ? -1.581 60.893 -0.316 1.00 87.12 342 SER A O 1
ATOM 2723 N N . SER A 1 343 ? -1.708 59.353 1.316 1.00 86.56 343 SER A N 1
ATOM 2724 C CA . SER A 1 343 ? -2.234 60.267 2.340 1.00 86.56 343 SER A CA 1
ATOM 2725 C C . SER A 1 343 ? -1.260 61.409 2.648 1.00 86.56 343 SER A C 1
ATOM 2727 O O . SER A 1 343 ? -1.669 62.568 2.732 1.00 86.56 343 SER A O 1
ATOM 2729 N N . PHE A 1 344 ? 0.041 61.120 2.734 1.00 90.25 344 PHE A N 1
ATOM 2730 C CA . PHE A 1 344 ? 1.087 62.123 2.935 1.00 90.25 344 PHE A CA 1
ATOM 2731 C C . PHE A 1 344 ? 1.222 63.075 1.736 1.00 90.25 344 PHE A C 1
ATOM 2733 O O . PHE A 1 344 ? 1.314 64.292 1.917 1.00 90.25 344 PHE A O 1
ATOM 2740 N N . CYS A 1 345 ? 1.164 62.558 0.505 1.00 87.38 345 CYS A N 1
ATOM 2741 C CA . CYS A 1 345 ? 1.143 63.374 -0.712 1.00 87.38 345 CYS A CA 1
ATOM 2742 C C . CYS A 1 345 ? -0.081 64.303 -0.764 1.00 87.38 345 CYS A C 1
ATOM 2744 O O . CYS A 1 345 ? 0.064 65.485 -1.088 1.00 87.38 345 CYS A O 1
ATOM 2746 N N . LEU A 1 346 ? -1.270 63.805 -0.404 1.00 87.50 346 LEU A N 1
ATOM 2747 C CA . LEU A 1 346 ? -2.495 64.608 -0.321 1.00 87.50 346 LEU A CA 1
ATOM 2748 C C . LEU A 1 346 ? -2.395 65.685 0.769 1.00 87.50 346 LEU A C 1
ATOM 2750 O O . LEU A 1 346 ? -2.674 66.850 0.488 1.00 87.50 346 LEU A O 1
ATOM 2754 N N . TYR A 1 347 ? -1.916 65.337 1.967 1.00 86.62 347 TYR A N 1
ATOM 2755 C CA . TYR A 1 347 ? -1.685 66.287 3.060 1.00 86.62 347 TYR A CA 1
ATOM 2756 C C . TYR A 1 347 ? -0.699 67.396 2.666 1.00 86.62 347 TYR A C 1
ATOM 2758 O O . TYR A 1 347 ? -0.988 68.579 2.854 1.00 86.62 347 TYR A O 1
ATOM 2766 N N . LYS A 1 348 ? 0.437 67.045 2.050 1.00 84.50 348 LYS A N 1
ATOM 2767 C CA . LYS A 1 348 ? 1.432 68.019 1.576 1.00 84.50 348 LYS A CA 1
ATOM 2768 C C . LYS A 1 348 ? 0.851 68.943 0.500 1.00 84.50 348 LYS A C 1
ATOM 2770 O O . LYS A 1 348 ? 1.092 70.148 0.537 1.00 84.50 348 LYS A O 1
ATOM 2775 N N . ARG A 1 349 ? 0.041 68.412 -0.425 1.00 82.12 349 ARG A N 1
ATOM 2776 C CA . ARG A 1 349 ? -0.638 69.201 -1.469 1.00 82.12 349 ARG A CA 1
ATOM 2777 C C . ARG A 1 349 ? -1.705 70.139 -0.894 1.00 82.12 349 ARG A C 1
ATOM 2779 O O . ARG A 1 349 ? -1.806 71.275 -1.351 1.00 82.12 349 ARG A O 1
ATOM 2786 N N . TRP A 1 350 ? -2.464 69.693 0.109 1.00 83.06 350 TRP A N 1
ATOM 2787 C CA . TRP A 1 350 ? -3.426 70.522 0.845 1.00 83.06 350 TRP A CA 1
ATOM 2788 C C . TRP A 1 350 ? -2.725 71.645 1.615 1.00 83.06 350 TRP A C 1
ATOM 2790 O O . TRP A 1 350 ? -3.093 72.808 1.468 1.00 83.06 350 TRP A O 1
ATOM 2800 N N . LYS A 1 351 ? -1.656 71.323 2.358 1.00 81.69 351 LYS A N 1
ATOM 2801 C CA . LYS A 1 351 ? -0.873 72.318 3.099 1.00 81.69 351 LYS A CA 1
ATOM 2802 C C . LYS A 1 351 ? -0.308 73.384 2.163 1.00 81.69 351 LYS A C 1
ATOM 2804 O O . LYS A 1 351 ? -0.508 74.563 2.427 1.00 81.69 351 LYS A O 1
ATOM 2809 N N . ASN A 1 352 ? 0.331 72.992 1.058 1.00 74.94 352 ASN A N 1
ATOM 2810 C CA . ASN A 1 352 ? 0.897 73.948 0.104 1.00 74.94 352 ASN A CA 1
ATOM 2811 C C . ASN A 1 352 ? -0.169 74.902 -0.463 1.00 74.94 352 ASN A C 1
ATOM 2813 O O . ASN A 1 352 ? 0.057 76.106 -0.452 1.00 74.94 352 ASN A O 1
ATOM 2817 N N . ARG A 1 353 ? -1.350 74.394 -0.852 1.00 68.19 353 ARG A N 1
ATOM 2818 C CA . ARG A 1 353 ? -2.479 75.231 -1.308 1.00 68.19 353 ARG A CA 1
ATOM 2819 C C . ARG A 1 353 ? -2.939 76.260 -0.272 1.00 68.19 353 ARG A C 1
ATOM 2821 O O . ARG A 1 353 ? -3.304 77.363 -0.647 1.00 68.19 353 ARG A O 1
ATOM 2828 N N . ASN A 1 354 ? -2.892 75.914 1.012 1.00 64.00 354 ASN A N 1
ATOM 2829 C CA . ASN A 1 354 ? -3.273 76.815 2.104 1.00 64.00 354 ASN A CA 1
ATOM 2830 C C . ASN A 1 354 ? -2.114 77.701 2.603 1.00 64.00 354 ASN A C 1
ATOM 2832 O O . ASN A 1 354 ? -2.312 78.480 3.532 1.00 64.00 354 ASN A O 1
ATOM 2836 N N . THR A 1 355 ? -0.908 77.562 2.038 1.00 62.12 355 THR A N 1
ATOM 2837 C CA . THR A 1 355 ? 0.279 78.361 2.404 1.00 62.12 355 THR A CA 1
ATOM 2838 C C . THR A 1 355 ? 0.722 79.296 1.269 1.00 62.12 355 THR A C 1
ATOM 2840 O O . THR A 1 355 ? 1.715 80.002 1.419 1.00 62.12 355 THR A O 1
ATOM 2843 N N . GLU A 1 356 ? 0.003 79.345 0.141 1.00 60.22 356 GLU A N 1
ATOM 2844 C CA . GLU A 1 356 ? 0.178 80.424 -0.836 1.00 60.22 356 GLU A CA 1
ATOM 2845 C C . GLU A 1 356 ? -0.356 81.735 -0.229 1.00 60.22 356 GLU A C 1
ATOM 2847 O O . GLU A 1 356 ? -1.537 81.810 0.120 1.00 60.22 356 GLU A O 1
ATOM 2852 N N . PRO A 1 357 ? 0.481 82.775 -0.052 1.00 53.62 357 PRO A N 1
ATOM 2853 C CA . PRO A 1 357 ? 0.002 84.049 0.455 1.00 53.62 357 PRO A CA 1
ATOM 2854 C C . PRO A 1 357 ? -0.874 84.723 -0.603 1.00 53.62 357 PRO A C 1
ATOM 2856 O O . PRO A 1 357 ? -0.451 84.909 -1.745 1.00 53.62 357 PRO A O 1
ATOM 2859 N N . HIS A 1 358 ? -2.069 85.168 -0.206 1.00 51.72 358 HIS A N 1
ATOM 2860 C CA . HIS A 1 358 ? -2.832 86.134 -0.991 1.00 51.72 358 HIS A CA 1
ATOM 2861 C C . HIS A 1 358 ? -2.011 87.427 -1.124 1.00 51.72 358 HIS A C 1
ATOM 2863 O O . HIS A 1 358 ? -2.027 88.279 -0.234 1.00 51.72 358 HIS A O 1
ATOM 2869 N N . PHE A 1 359 ? -1.299 87.580 -2.243 1.00 51.81 359 PHE A N 1
ATOM 2870 C CA . PHE A 1 359 ? -0.678 88.842 -2.636 1.00 51.81 359 PHE A CA 1
ATOM 2871 C C . PHE A 1 359 ? -1.775 89.850 -2.988 1.00 51.81 359 PHE A C 1
ATOM 2873 O O . PHE A 1 359 ? -2.195 89.987 -4.136 1.00 51.81 359 PHE A O 1
ATOM 2880 N N . SER A 1 360 ? -2.258 90.546 -1.962 1.00 46.81 360 SER A N 1
ATOM 2881 C CA . SER A 1 360 ? -3.146 91.688 -2.122 1.00 46.81 360 SER A CA 1
ATOM 2882 C C . SER A 1 360 ? -2.333 92.864 -2.665 1.00 46.81 360 SER A C 1
ATOM 2884 O O . SER A 1 360 ? -1.581 93.504 -1.928 1.00 46.81 360 SER A O 1
ATOM 2886 N N . TYR A 1 361 ? -2.454 93.129 -3.966 1.00 46.16 361 TYR A N 1
ATOM 2887 C CA . TYR A 1 361 ? -1.921 94.343 -4.578 1.00 46.16 361 TYR A CA 1
ATOM 2888 C C . TYR A 1 361 ? -2.733 95.558 -4.099 1.00 46.16 361 TYR A C 1
ATOM 2890 O O . TYR A 1 361 ? -3.795 95.864 -4.636 1.00 46.16 361 TYR A O 1
ATOM 2898 N N . GLY A 1 362 ? -2.205 96.275 -3.106 1.00 52.09 362 GLY A N 1
ATOM 2899 C CA . GLY A 1 362 ? -2.319 97.736 -3.067 1.00 52.09 362 GLY A CA 1
ATOM 2900 C C . GLY A 1 362 ? -1.144 98.346 -3.851 1.00 52.09 362 GLY A C 1
ATOM 2901 O O . GLY A 1 362 ? -0.103 97.707 -3.971 1.00 52.09 362 GLY A O 1
ATOM 2902 N N . GLN A 1 363 ? -1.218 99.554 -4.404 1.00 41.97 363 GLN A N 1
ATOM 2903 C CA . GLN A 1 363 ? -2.235 100.606 -4.284 1.00 41.97 363 GLN A CA 1
ATOM 2904 C C . GLN A 1 363 ? -2.291 101.410 -5.598 1.00 41.97 363 GLN A C 1
ATOM 2906 O O . GLN A 1 363 ? -1.287 101.451 -6.310 1.00 41.97 363 GLN A O 1
ATOM 2911 N N . ILE A 1 364 ? -3.413 102.091 -5.859 1.00 43.28 364 ILE A N 1
ATOM 2912 C CA . ILE A 1 364 ? -3.562 103.559 -6.038 1.00 43.28 364 ILE A CA 1
ATOM 2913 C C . ILE A 1 364 ? -5.050 103.846 -6.277 1.00 43.28 364 ILE A C 1
ATOM 2915 O O . ILE A 1 364 ? -5.639 103.178 -7.153 1.00 43.28 364 ILE A O 1
#